Protein AF-A0A7J0G341-F1 (afdb_monomer_lite)

Structure (mmCIF, N/CA/C/O backbone):
data_AF-A0A7J0G341-F1
#
_entry.id   AF-A0A7J0G341-F1
#
loop_
_atom_site.group_PDB
_atom_site.id
_atom_site.type_symbol
_atom_site.label_atom_id
_atom_site.label_alt_id
_atom_site.label_comp_id
_atom_site.label_asym_id
_atom_site.label_entity_id
_atom_site.label_seq_id
_atom_site.pdbx_PDB_ins_code
_atom_site.Cartn_x
_atom_site.Cartn_y
_atom_site.Cartn_z
_atom_site.occupancy
_atom_site.B_iso_or_equiv
_atom_site.auth_seq_id
_atom_site.auth_comp_id
_atom_site.auth_asym_id
_atom_site.auth_atom_id
_atom_site.pdbx_PDB_model_num
ATOM 1 N N . MET A 1 1 ? 2.340 -8.922 -21.739 1.00 64.38 1 MET A N 1
ATOM 2 C CA . MET A 1 1 ? 2.239 -9.476 -20.364 1.00 64.38 1 MET A CA 1
ATOM 3 C C . MET A 1 1 ? 3.576 -10.091 -19.978 1.00 64.38 1 MET A C 1
ATOM 5 O O . MET A 1 1 ? 4.141 -10.809 -20.793 1.00 64.38 1 MET A O 1
ATOM 9 N N . GLY A 1 2 ? 4.102 -9.799 -18.788 1.00 82.81 2 GLY A N 1
ATOM 10 C CA . GLY A 1 2 ? 5.409 -10.311 -18.367 1.00 82.81 2 GLY A CA 1
ATOM 11 C C . GLY A 1 2 ? 5.725 -9.994 -16.910 1.00 82.81 2 GLY A C 1
ATOM 12 O O . GLY A 1 2 ? 5.257 -8.992 -16.381 1.00 82.81 2 GLY A O 1
ATOM 13 N N . ALA A 1 3 ? 6.506 -10.859 -16.271 1.00 90.62 3 ALA A N 1
ATOM 14 C CA . ALA A 1 3 ? 6.978 -10.675 -14.905 1.00 90.62 3 ALA A CA 1
ATOM 15 C C . ALA A 1 3 ? 8.492 -10.889 -14.882 1.00 90.62 3 ALA A C 1
ATOM 17 O O . ALA A 1 3 ? 8.982 -11.916 -15.358 1.00 90.62 3 ALA A O 1
ATOM 18 N N . ARG A 1 4 ? 9.235 -9.914 -14.365 1.00 92.81 4 ARG A N 1
ATOM 19 C CA . ARG A 1 4 ? 10.696 -9.961 -14.243 1.00 92.81 4 ARG A CA 1
ATOM 20 C C . ARG A 1 4 ? 11.122 -9.467 -12.868 1.00 92.81 4 ARG A C 1
ATOM 22 O O . ARG A 1 4 ? 10.357 -8.806 -12.170 1.00 92.81 4 ARG A O 1
ATOM 29 N N . TYR A 1 5 ? 12.342 -9.802 -12.481 1.00 92.69 5 TYR A N 1
ATOM 30 C CA . TYR A 1 5 ? 12.942 -9.360 -11.230 1.00 92.69 5 TYR A CA 1
ATOM 31 C C . TYR A 1 5 ? 14.357 -8.841 -11.483 1.00 92.69 5 TYR A C 1
ATOM 33 O O . TYR A 1 5 ? 15.026 -9.287 -12.416 1.00 92.69 5 TYR A O 1
ATOM 41 N N . PHE A 1 6 ? 14.803 -7.924 -10.632 1.00 93.56 6 PHE A N 1
ATOM 42 C CA . PHE A 1 6 ? 16.148 -7.359 -10.630 1.00 93.56 6 PHE A CA 1
ATOM 43 C C . PHE A 1 6 ? 16.645 -7.347 -9.191 1.00 93.56 6 PHE A C 1
ATOM 45 O O . PHE A 1 6 ? 16.018 -6.746 -8.323 1.00 93.56 6 PHE A O 1
ATOM 52 N N . ASN A 1 7 ? 17.724 -8.079 -8.932 1.00 90.88 7 ASN A N 1
ATOM 53 C CA . ASN A 1 7 ? 18.304 -8.263 -7.602 1.00 90.88 7 ASN A CA 1
ATOM 54 C C . ASN A 1 7 ? 19.822 -8.057 -7.596 1.00 90.88 7 ASN A C 1
ATOM 56 O O . ASN A 1 7 ? 20.493 -8.493 -6.662 1.00 90.88 7 ASN A O 1
ATOM 60 N N . LYS A 1 8 ? 20.391 -7.446 -8.641 1.00 90.50 8 LYS A N 1
ATOM 61 C CA . LYS A 1 8 ? 21.844 -7.271 -8.760 1.00 90.50 8 LYS A CA 1
ATOM 62 C C . LYS A 1 8 ? 22.337 -6.211 -7.782 1.00 90.50 8 LYS A C 1
ATOM 64 O O . LYS A 1 8 ? 23.349 -6.434 -7.124 1.00 90.50 8 LYS A O 1
ATOM 69 N N . GLY A 1 9 ? 21.606 -5.103 -7.657 1.00 88.31 9 GLY A N 1
ATOM 70 C CA . GLY A 1 9 ? 21.886 -4.065 -6.666 1.00 88.31 9 GLY A CA 1
ATOM 71 C C . GLY A 1 9 ? 21.766 -4.609 -5.244 1.00 88.31 9 GLY A C 1
ATOM 72 O O . GLY A 1 9 ? 22.668 -4.419 -4.433 1.00 88.31 9 GLY A O 1
ATOM 73 N N . TYR A 1 10 ? 20.712 -5.382 -4.981 1.00 88.25 10 TYR A N 1
ATOM 74 C CA . TYR A 1 10 ? 20.518 -6.072 -3.707 1.00 88.25 10 TYR A CA 1
ATOM 75 C C . TYR A 1 10 ? 21.640 -7.078 -3.391 1.00 88.25 10 TYR A C 1
ATOM 77 O O . TYR A 1 10 ? 22.244 -7.021 -2.324 1.00 88.25 10 TYR A O 1
ATOM 85 N N . THR A 1 11 ? 21.995 -7.961 -4.331 1.00 89.81 11 THR A N 1
ATOM 86 C CA . THR A 1 11 ? 23.081 -8.950 -4.156 1.00 89.81 11 THR A CA 1
ATOM 87 C C . THR A 1 11 ? 24.418 -8.267 -3.861 1.00 89.81 11 THR A C 1
ATOM 89 O O . THR A 1 11 ? 25.197 -8.763 -3.053 1.00 89.81 11 THR A O 1
ATOM 92 N N . ALA A 1 12 ? 24.688 -7.109 -4.471 1.00 88.31 12 ALA A N 1
ATOM 93 C CA . ALA A 1 12 ? 25.911 -6.354 -4.205 1.00 88.31 12 ALA A CA 1
ATOM 94 C C . ALA A 1 12 ? 25.977 -5.800 -2.770 1.00 88.31 12 ALA A C 1
ATOM 96 O O . ALA A 1 12 ? 27.065 -5.701 -2.210 1.00 88.31 12 ALA A O 1
ATOM 97 N N . ALA A 1 13 ? 24.833 -5.462 -2.168 1.00 85.62 13 ALA A N 1
ATOM 98 C CA . ALA A 1 13 ? 24.767 -4.955 -0.799 1.00 85.62 13 ALA A CA 1
ATOM 99 C C . ALA A 1 13 ? 24.768 -6.067 0.266 1.00 85.62 13 ALA A C 1
ATOM 101 O O . ALA A 1 13 ? 25.274 -5.866 1.367 1.00 85.62 13 ALA A O 1
ATOM 102 N N . VAL A 1 14 ? 24.189 -7.229 -0.046 1.00 85.56 14 VAL A N 1
ATOM 103 C CA . VAL A 1 14 ? 23.882 -8.292 0.935 1.00 85.56 14 VAL A CA 1
ATOM 104 C C . VAL A 1 14 ? 24.807 -9.500 0.803 1.00 85.56 14 VAL A C 1
ATOM 106 O O . VAL A 1 14 ? 24.964 -10.276 1.743 1.00 85.56 14 VAL A O 1
ATOM 109 N N . GLY A 1 15 ? 25.439 -9.663 -0.357 1.00 84.88 15 GLY A N 1
ATOM 110 C CA . GLY A 1 15 ? 26.185 -10.860 -0.710 1.00 84.88 15 GLY A CA 1
ATOM 111 C C . GLY A 1 15 ? 25.304 -11.934 -1.364 1.00 84.88 15 GLY A C 1
ATOM 112 O O . GLY A 1 15 ? 24.202 -11.644 -1.837 1.00 84.88 15 GLY A O 1
ATOM 113 N N . PRO A 1 16 ? 25.800 -13.183 -1.446 1.00 84.00 16 PRO A N 1
ATOM 114 C CA . PRO A 1 16 ? 25.144 -14.260 -2.182 1.00 84.00 16 PRO A CA 1
ATOM 115 C C . PRO A 1 16 ? 23.724 -14.535 -1.680 1.00 84.00 16 PRO A C 1
ATOM 117 O O . PRO A 1 16 ? 23.507 -14.804 -0.499 1.00 84.00 16 PRO A O 1
ATOM 120 N N . LEU A 1 17 ? 22.758 -14.503 -2.597 1.00 83.38 17 LEU A N 1
ATOM 121 C CA . LEU A 1 17 ? 21.354 -14.748 -2.290 1.00 83.38 17 LEU A CA 1
ATOM 122 C C . LEU A 1 17 ? 20.965 -16.202 -2.558 1.00 83.38 17 LEU A C 1
ATOM 124 O O . LEU A 1 17 ? 21.428 -16.832 -3.510 1.00 83.38 17 LEU A O 1
ATOM 128 N N . ASN A 1 18 ? 20.026 -16.705 -1.760 1.00 84.50 18 ASN A N 1
ATOM 129 C CA . ASN A 1 18 ? 19.397 -18.001 -2.001 1.00 84.50 18 ASN A CA 1
ATOM 130 C C . ASN A 1 18 ? 18.496 -17.960 -3.246 1.00 84.50 18 ASN A C 1
ATOM 132 O O . ASN A 1 18 ? 17.987 -16.909 -3.637 1.00 84.50 18 ASN A O 1
ATOM 136 N N . SER A 1 19 ? 18.191 -19.129 -3.813 1.00 83.81 19 SER A N 1
ATOM 137 C CA . SER A 1 19 ? 17.305 -19.269 -4.982 1.00 83.81 19 SER A CA 1
ATOM 138 C C . SER A 1 19 ? 15.906 -18.662 -4.791 1.00 83.81 19 SER A C 1
ATOM 140 O O . SER A 1 19 ? 15.276 -18.262 -5.766 1.00 83.81 19 SER A O 1
ATOM 142 N N . SER A 1 20 ? 15.447 -18.517 -3.543 1.00 82.06 20 SER A N 1
ATOM 143 C CA . SER A 1 20 ? 14.195 -17.830 -3.186 1.00 82.06 20 SER A CA 1
ATOM 144 C C . SER A 1 20 ? 14.141 -16.365 -3.652 1.00 82.06 20 SER A C 1
ATOM 146 O O . SER A 1 20 ? 13.062 -15.813 -3.846 1.00 82.06 20 SER A O 1
ATOM 148 N N . PHE A 1 21 ? 15.294 -15.730 -3.884 1.00 81.56 21 PHE A N 1
ATOM 149 C CA . PHE A 1 21 ? 15.395 -14.352 -4.377 1.00 81.56 21 PHE A CA 1
ATOM 150 C C . PHE A 1 21 ? 15.469 -14.262 -5.908 1.00 81.56 21 PHE A C 1
ATOM 152 O O . PHE A 1 21 ? 15.519 -13.167 -6.459 1.00 81.56 21 PHE A O 1
ATOM 159 N N . ASN A 1 22 ? 15.446 -15.394 -6.615 1.00 87.44 22 ASN A N 1
ATOM 160 C CA . ASN A 1 22 ? 15.512 -15.454 -8.076 1.00 87.44 22 ASN A CA 1
ATOM 161 C C . ASN A 1 22 ? 14.121 -15.670 -8.687 1.00 87.44 22 ASN A C 1
ATOM 163 O O . ASN A 1 22 ? 13.919 -16.527 -9.545 1.00 87.44 22 ASN A O 1
ATOM 167 N N . THR A 1 23 ? 13.128 -14.926 -8.199 1.00 90.44 23 THR A N 1
ATOM 168 C CA . THR A 1 23 ? 11.742 -15.034 -8.665 1.00 90.44 23 THR A CA 1
ATOM 169 C C . THR A 1 23 ? 11.037 -13.679 -8.650 1.00 90.44 23 THR A C 1
ATOM 171 O O . THR A 1 23 ? 11.234 -12.891 -7.720 1.00 90.44 23 THR A O 1
ATOM 174 N N . PRO A 1 24 ? 10.163 -13.402 -9.639 1.00 90.69 24 PRO A N 1
ATOM 175 C CA . PRO A 1 24 ? 9.327 -12.205 -9.643 1.00 90.69 24 PRO A CA 1
ATOM 176 C C . PRO A 1 24 ? 8.137 -12.303 -8.677 1.00 90.69 24 PRO A C 1
ATOM 178 O O . PRO A 1 24 ? 7.324 -11.384 -8.621 1.00 90.69 24 PRO A O 1
ATOM 181 N N . ARG A 1 25 ? 7.998 -13.408 -7.930 1.00 91.06 25 ARG A N 1
ATOM 182 C CA . ARG A 1 25 ? 6.923 -13.586 -6.951 1.00 91.06 25 ARG A CA 1
ATOM 183 C C . ARG A 1 25 ? 7.016 -12.536 -5.844 1.00 91.06 25 ARG A C 1
ATOM 185 O O . ARG A 1 25 ? 8.070 -12.353 -5.233 1.00 91.06 25 ARG A O 1
ATOM 192 N N . ASP A 1 26 ? 5.891 -11.885 -5.579 1.00 90.75 26 ASP A N 1
ATOM 193 C CA . ASP A 1 26 ? 5.723 -10.995 -4.437 1.00 90.75 26 ASP A CA 1
ATOM 194 C C . ASP A 1 26 ? 5.570 -11.817 -3.148 1.00 90.75 26 ASP A C 1
ATOM 196 O O . ASP A 1 26 ? 4.804 -12.780 -3.098 1.00 90.75 26 ASP A O 1
ATOM 200 N N . THR A 1 27 ? 6.349 -11.460 -2.135 1.00 87.69 27 THR A N 1
ATOM 201 C CA . THR A 1 27 ? 6.386 -12.110 -0.816 1.00 87.69 27 THR A CA 1
ATOM 202 C C . THR A 1 27 ? 6.099 -11.131 0.315 1.00 87.69 27 THR A C 1
ATOM 204 O O . THR A 1 27 ? 6.106 -11.534 1.472 1.00 87.69 27 THR A O 1
ATOM 207 N N . GLU A 1 28 ? 5.890 -9.858 -0.013 1.00 87.94 28 GLU A N 1
ATOM 208 C CA . GLU A 1 28 ? 5.646 -8.789 0.951 1.00 87.94 28 GLU A CA 1
ATOM 209 C C . GLU A 1 28 ? 4.192 -8.308 0.819 1.00 87.94 28 GLU A C 1
ATOM 211 O O . GLU A 1 28 ? 3.458 -8.319 1.804 1.00 87.94 28 GLU A O 1
ATOM 216 N N . GLY A 1 29 ? 3.719 -8.070 -0.410 1.00 90.56 29 GLY A N 1
ATOM 217 C CA . GLY A 1 29 ? 2.318 -7.766 -0.714 1.00 90.56 29 GLY A CA 1
ATOM 218 C C . GLY A 1 29 ? 2.076 -6.366 -1.282 1.00 90.56 29 GLY A C 1
ATOM 219 O O . GLY A 1 29 ? 1.079 -6.168 -1.980 1.00 90.56 29 GLY A O 1
ATOM 220 N N . HIS A 1 30 ? 2.977 -5.408 -1.065 1.00 91.38 30 HIS A N 1
ATOM 221 C CA . HIS A 1 30 ? 2.893 -4.034 -1.564 1.00 91.38 30 HIS A CA 1
ATOM 222 C C . HIS A 1 30 ? 2.791 -4.002 -3.091 1.00 91.38 30 HIS A C 1
ATOM 224 O O . HIS A 1 30 ? 1.954 -3.289 -3.655 1.00 91.38 30 HIS A O 1
ATOM 230 N N . GLY A 1 31 ? 3.589 -4.830 -3.774 1.00 92.06 31 GLY A N 1
ATOM 231 C CA . GLY A 1 31 ? 3.546 -4.974 -5.228 1.00 92.06 31 GLY A CA 1
ATOM 232 C C . GLY A 1 31 ? 2.186 -5.474 -5.718 1.00 92.06 31 GLY A C 1
ATOM 233 O O . GLY A 1 31 ? 1.593 -4.878 -6.616 1.00 92.06 31 GLY A O 1
ATOM 234 N N . SER A 1 32 ? 1.654 -6.525 -5.096 1.00 93.50 32 SER A N 1
ATOM 235 C CA . SER A 1 32 ? 0.350 -7.109 -5.437 1.00 93.50 32 SER A CA 1
ATOM 236 C C . SER A 1 32 ? -0.813 -6.153 -5.147 1.00 93.50 32 SER A C 1
ATOM 238 O O . SER A 1 32 ? -1.721 -6.007 -5.972 1.00 93.50 32 SER A O 1
ATOM 240 N N . HIS A 1 33 ? -0.780 -5.455 -4.009 1.00 93.81 33 HIS A N 1
ATOM 241 C CA . HIS A 1 33 ? -1.771 -4.446 -3.633 1.00 93.81 33 HIS A CA 1
ATOM 242 C C . HIS A 1 33 ? -1.787 -3.272 -4.626 1.00 93.81 33 HIS A C 1
ATOM 244 O O . HIS A 1 33 ? -2.839 -2.879 -5.134 1.00 93.81 33 HIS A O 1
ATOM 250 N N . THR A 1 34 ? -0.608 -2.761 -4.987 1.00 93.88 34 THR A N 1
ATOM 251 C CA . THR A 1 34 ? -0.468 -1.647 -5.937 1.00 93.88 34 THR A CA 1
ATOM 252 C C . THR A 1 34 ? -0.904 -2.054 -7.344 1.00 93.88 34 THR A C 1
ATOM 254 O O . THR A 1 34 ? -1.692 -1.360 -7.989 1.00 93.88 34 THR A O 1
ATOM 257 N N . LEU A 1 35 ? -0.453 -3.220 -7.816 1.00 93.56 35 LEU A N 1
ATOM 258 C CA . LEU A 1 35 ? -0.772 -3.716 -9.153 1.00 93.56 35 LEU A CA 1
ATOM 259 C C . LEU A 1 35 ? -2.273 -3.965 -9.335 1.00 93.56 35 LEU A C 1
ATOM 261 O O . LEU A 1 35 ? -2.842 -3.602 -10.365 1.00 93.56 35 LEU A O 1
ATOM 265 N N . SER A 1 36 ? -2.920 -4.564 -8.333 1.00 94.25 36 SER A N 1
ATOM 266 C CA . SER A 1 36 ? -4.364 -4.816 -8.362 1.00 94.25 36 SER A CA 1
ATOM 267 C C . SER A 1 36 ? -5.184 -3.522 -8.305 1.00 94.25 36 SER A C 1
ATOM 269 O O . SER A 1 36 ? -6.214 -3.432 -8.972 1.00 94.25 36 SER A O 1
ATOM 271 N N . THR A 1 37 ? -4.691 -2.486 -7.622 1.00 93.88 37 THR A N 1
ATOM 272 C CA . THR A 1 37 ? -5.307 -1.149 -7.615 1.00 93.88 37 THR A CA 1
ATOM 273 C C . THR A 1 37 ? -5.212 -0.464 -8.983 1.00 93.88 37 THR A C 1
ATOM 275 O O . THR A 1 37 ? -6.159 0.187 -9.423 1.00 93.88 37 THR A O 1
ATOM 278 N N . ALA A 1 38 ? -4.103 -0.635 -9.706 1.00 93.94 38 ALA A N 1
ATOM 279 C CA . ALA A 1 38 ? -3.926 -0.038 -11.029 1.00 93.94 38 ALA A CA 1
ATOM 280 C C . ALA A 1 38 ? -4.695 -0.795 -12.130 1.00 93.94 38 ALA A C 1
ATOM 282 O O . ALA A 1 38 ? -5.484 -0.201 -12.869 1.00 93.94 38 ALA A O 1
ATOM 283 N N . GLY A 1 39 ? -4.483 -2.111 -12.229 1.00 94.62 39 GLY A N 1
ATOM 284 C CA . GLY A 1 39 ? -4.929 -2.936 -13.358 1.00 94.62 39 GLY A CA 1
ATOM 285 C C . GLY A 1 39 ? -5.629 -4.239 -12.972 1.00 94.62 39 GLY A C 1
ATOM 286 O O . GLY A 1 39 ? -5.730 -5.142 -13.796 1.00 94.62 39 GLY A O 1
ATOM 287 N N . GLY A 1 40 ? -6.082 -4.385 -11.723 1.00 94.19 40 GLY A N 1
ATOM 288 C CA . GLY A 1 40 ? -6.771 -5.592 -11.266 1.00 94.19 40 GLY A CA 1
ATOM 289 C C . GLY A 1 40 ? -8.107 -5.815 -11.977 1.00 94.19 40 GLY A C 1
ATOM 290 O O . GLY A 1 40 ? -8.909 -4.891 -12.125 1.00 94.19 40 GLY A O 1
ATOM 291 N N . ASN A 1 41 ? -8.364 -7.056 -12.389 1.00 95.06 41 ASN A N 1
ATOM 292 C CA . ASN A 1 41 ? -9.634 -7.436 -13.004 1.00 95.06 41 ASN A CA 1
ATOM 293 C C . ASN A 1 41 ? -10.781 -7.433 -11.971 1.00 95.06 41 ASN A C 1
ATOM 295 O O . ASN A 1 41 ? -10.550 -7.385 -10.764 1.00 95.06 41 ASN A O 1
ATOM 299 N N . PHE A 1 42 ? -12.025 -7.498 -12.442 1.00 95.00 42 PHE A N 1
ATOM 300 C CA . PHE A 1 42 ? -13.204 -7.580 -11.584 1.00 95.00 42 PHE A CA 1
ATOM 301 C C . PHE A 1 42 ? -13.204 -8.876 -10.766 1.00 95.00 42 PHE A C 1
ATOM 303 O O . PHE A 1 42 ? -13.252 -9.971 -11.327 1.00 95.00 42 PHE A O 1
ATOM 310 N N . VAL A 1 43 ? -13.215 -8.747 -9.439 1.00 94.19 43 VAL A N 1
ATOM 311 C CA . VAL A 1 43 ? -13.330 -9.878 -8.510 1.00 94.19 43 VAL A CA 1
ATOM 312 C C . VAL A 1 43 ? -14.556 -9.668 -7.618 1.00 94.19 43 VAL A C 1
ATOM 314 O O . VAL A 1 43 ? -14.537 -8.783 -6.758 1.00 94.19 43 VAL A O 1
ATOM 317 N N . PRO A 1 44 ? -15.646 -10.435 -7.816 1.00 94.00 44 PRO A N 1
ATOM 318 C CA . PRO A 1 44 ? -16.850 -10.312 -7.003 1.00 94.00 44 PRO A CA 1
ATOM 319 C C . PRO A 1 44 ? -16.660 -10.928 -5.610 1.00 94.00 44 PRO A C 1
ATOM 321 O O . PRO A 1 44 ? -15.942 -11.915 -5.453 1.00 94.00 44 PRO A O 1
ATOM 324 N N . ARG A 1 45 ? -17.384 -10.397 -4.614 1.00 89.50 45 ARG A N 1
ATOM 325 C CA . ARG A 1 45 ? -17.383 -10.856 -3.204 1.00 89.50 45 ARG A CA 1
ATOM 326 C C . ARG A 1 45 ? -16.017 -10.765 -2.511 1.00 89.50 45 ARG A C 1
ATOM 328 O O . ARG A 1 45 ? -15.747 -11.502 -1.560 1.00 89.50 45 ARG A O 1
ATOM 335 N N . ALA A 1 46 ? -15.161 -9.859 -2.965 1.00 88.38 46 ALA A N 1
ATOM 336 C CA . ALA A 1 46 ? -13.914 -9.567 -2.284 1.00 88.38 46 ALA A CA 1
ATOM 337 C C . ALA A 1 46 ? -14.206 -8.840 -0.969 1.00 88.38 46 ALA A C 1
ATOM 339 O O . ALA A 1 46 ? -14.997 -7.897 -0.918 1.00 88.38 46 ALA A O 1
ATOM 340 N N . ASN A 1 47 ? -13.594 -9.326 0.104 1.00 80.88 47 ASN A N 1
ATOM 341 C CA . ASN A 1 47 ? -13.726 -8.783 1.444 1.00 80.88 47 ASN A CA 1
ATOM 342 C C . ASN A 1 47 ? -12.495 -9.169 2.269 1.00 80.88 47 ASN A C 1
ATOM 344 O O . ASN A 1 47 ? -11.838 -10.171 1.983 1.00 80.88 47 ASN A O 1
ATOM 348 N N . VAL A 1 48 ? -12.209 -8.389 3.304 1.00 76.94 48 VAL A N 1
ATOM 349 C CA . VAL A 1 48 ? -11.197 -8.705 4.314 1.00 76.94 48 VAL A CA 1
ATOM 350 C C . VAL A 1 48 ? -11.944 -8.928 5.620 1.00 76.94 48 VAL A C 1
ATOM 352 O O . VAL A 1 48 ? -12.473 -7.981 6.190 1.00 76.94 48 VAL A O 1
ATOM 355 N N . PHE A 1 49 ? -12.063 -10.184 6.058 1.00 76.00 49 PHE A N 1
ATOM 356 C CA . PHE A 1 49 ? -12.839 -10.563 7.252 1.00 76.00 49 PHE A CA 1
ATOM 357 C C . PHE A 1 49 ? -14.277 -9.999 7.264 1.00 76.00 49 PHE A C 1
ATOM 359 O O . PHE A 1 49 ? -14.780 -9.572 8.299 1.00 76.00 49 PHE A O 1
ATOM 366 N N . GLY A 1 50 ? -14.938 -9.953 6.101 1.00 71.56 50 GLY A N 1
ATOM 367 C CA . GLY A 1 50 ? -16.278 -9.376 5.936 1.00 71.56 50 GLY A CA 1
ATOM 368 C C . GLY A 1 50 ? -16.313 -7.858 5.709 1.00 71.56 50 GLY A C 1
ATOM 369 O O . GLY A 1 50 ? -17.312 -7.349 5.197 1.00 71.56 50 GLY A O 1
ATOM 370 N N . TYR A 1 51 ? -15.226 -7.131 5.984 1.00 70.00 51 TYR A N 1
ATOM 371 C CA . TYR A 1 51 ? -15.114 -5.707 5.667 1.00 70.00 51 TYR A CA 1
ATOM 372 C C . TYR A 1 51 ? -14.862 -5.491 4.179 1.00 70.00 51 TYR A C 1
ATOM 374 O O . TYR A 1 51 ? -14.204 -6.285 3.505 1.00 70.00 51 TYR A O 1
ATOM 382 N N . GLY A 1 52 ? -15.390 -4.389 3.649 1.00 71.50 52 GLY A N 1
ATOM 383 C CA . GLY A 1 52 ? -15.167 -4.039 2.250 1.00 71.50 52 GLY A CA 1
ATOM 384 C C . GLY A 1 52 ? -15.970 -4.873 1.250 1.00 71.50 52 GLY A C 1
ATOM 385 O O . GLY A 1 52 ? -15.723 -4.720 0.060 1.00 71.50 52 GLY A O 1
ATOM 386 N N . ASN A 1 53 ? -16.923 -5.702 1.705 1.00 83.00 53 ASN A N 1
ATOM 387 C CA . ASN A 1 53 ? -17.625 -6.661 0.852 1.00 83.00 53 ASN A CA 1
ATOM 388 C C . ASN A 1 53 ? -18.218 -6.002 -0.400 1.00 83.00 53 ASN A C 1
ATOM 390 O O . ASN A 1 53 ? -19.025 -5.074 -0.312 1.00 83.00 53 ASN A O 1
ATOM 394 N N . GLY A 1 54 ? -17.791 -6.483 -1.562 1.00 88.75 54 GLY A N 1
ATOM 395 C CA . GLY A 1 54 ? -18.203 -5.954 -2.851 1.00 88.75 54 GLY A CA 1
ATOM 396 C C . GLY A 1 54 ? -17.403 -6.556 -3.999 1.00 88.75 54 GLY A C 1
ATOM 397 O O . GLY A 1 54 ? -16.717 -7.568 -3.850 1.00 88.75 54 GLY A O 1
ATOM 398 N N . THR A 1 55 ? -17.507 -5.930 -5.166 1.00 92.50 55 THR A N 1
ATOM 399 C CA . THR A 1 55 ? -16.677 -6.268 -6.325 1.00 92.50 55 THR A CA 1
ATOM 400 C C . THR A 1 55 ? -15.501 -5.307 -6.372 1.00 92.50 55 THR A C 1
ATOM 402 O O . THR A 1 55 ? -15.702 -4.106 -6.548 1.00 92.50 55 THR A O 1
ATOM 405 N N 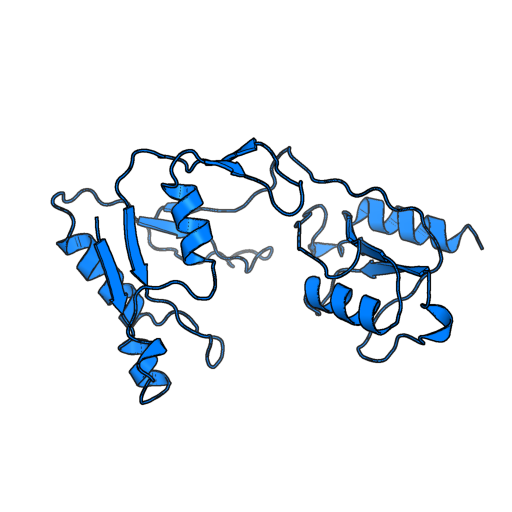. VAL A 1 56 ? -14.282 -5.824 -6.220 1.00 92.81 56 VAL A N 1
ATOM 406 C CA . VAL A 1 56 ? -13.059 -5.019 -6.355 1.00 92.81 56 VAL A CA 1
ATOM 407 C C . VAL A 1 56 ? -12.587 -5.023 -7.802 1.00 92.81 56 VAL A C 1
ATOM 409 O O . VAL A 1 56 ? -12.792 -5.995 -8.534 1.00 92.81 56 VAL A O 1
ATOM 412 N N . LYS A 1 57 ? -11.977 -3.915 -8.218 1.00 95.12 57 LYS A N 1
ATOM 413 C CA . LYS A 1 57 ? -11.363 -3.739 -9.532 1.00 95.12 57 LYS A CA 1
ATOM 414 C C . LYS A 1 57 ? -10.267 -2.678 -9.439 1.00 95.12 57 LYS A C 1
ATOM 416 O O . LYS A 1 57 ? -10.352 -1.792 -8.588 1.00 95.12 57 LYS A O 1
ATOM 421 N N . GLY A 1 58 ? -9.301 -2.726 -10.346 1.00 93.69 58 GLY A N 1
ATOM 422 C CA . GLY A 1 58 ? -8.356 -1.633 -10.528 1.00 93.69 58 GLY A CA 1
ATOM 423 C C . GLY A 1 58 ? -8.960 -0.447 -11.285 1.00 93.69 58 GLY A C 1
ATOM 424 O O . GLY A 1 58 ? -10.096 -0.499 -11.775 1.00 93.69 58 GLY A O 1
ATOM 425 N N . GLY A 1 59 ? -8.174 0.618 -11.434 1.00 93.69 59 GLY A N 1
ATOM 426 C CA . GLY A 1 59 ? -8.518 1.766 -12.277 1.00 93.69 59 GLY A CA 1
ATOM 427 C C . GLY A 1 59 ? -8.797 1.358 -13.729 1.00 93.69 59 GLY A C 1
ATOM 428 O O . GLY A 1 59 ? -9.802 1.781 -14.303 1.00 93.69 59 GLY A O 1
ATOM 429 N N . SER A 1 60 ? -7.974 0.458 -14.286 1.00 94.19 60 SER A N 1
ATOM 430 C CA . SER A 1 60 ? -8.135 -0.101 -15.636 1.00 94.19 60 SER A CA 1
ATOM 431 C C . SER A 1 60 ? -8.170 -1.642 -15.631 1.00 94.19 60 SER A C 1
ATOM 433 O O . SER A 1 60 ? -7.160 -2.296 -15.884 1.00 94.19 60 SER A O 1
ATOM 435 N N . PRO A 1 61 ? -9.336 -2.269 -15.380 1.00 92.12 61 PRO A N 1
ATOM 436 C CA . PRO A 1 61 ? -9.445 -3.721 -15.161 1.00 92.12 61 PRO A CA 1
ATOM 437 C C . PRO A 1 61 ? -9.145 -4.604 -16.377 1.00 92.12 61 PRO A C 1
ATOM 439 O O . PRO A 1 61 ? -9.003 -5.815 -16.242 1.00 92.12 61 PRO A O 1
ATOM 442 N N . LYS A 1 62 ? -9.124 -4.012 -17.576 1.00 91.56 62 LYS A N 1
ATOM 443 C CA . LYS A 1 62 ? -8.843 -4.703 -18.844 1.00 91.56 62 LYS A CA 1
ATOM 444 C C . LYS A 1 62 ? -7.423 -4.439 -19.355 1.00 91.56 62 LYS A C 1
ATOM 446 O O . LYS A 1 62 ? -7.072 -4.934 -20.424 1.00 91.56 62 LYS A O 1
ATOM 451 N N . ALA A 1 63 ? -6.629 -3.641 -18.640 1.00 91.31 63 ALA A N 1
ATOM 452 C CA . ALA A 1 63 ? -5.256 -3.368 -19.031 1.00 91.31 63 ALA A CA 1
ATOM 453 C C . ALA A 1 63 ? -4.397 -4.630 -18.900 1.00 91.31 63 ALA A C 1
ATOM 455 O O . ALA A 1 63 ? -4.547 -5.419 -17.967 1.00 91.31 63 ALA A O 1
ATOM 456 N N . GLN A 1 64 ? -3.457 -4.801 -19.826 1.00 90.62 64 GLN A N 1
ATOM 457 C CA . GLN A 1 64 ? -2.402 -5.785 -19.645 1.00 90.62 64 GLN A CA 1
ATOM 458 C C . GLN A 1 64 ? -1.379 -5.230 -18.662 1.00 90.62 64 GLN A C 1
ATOM 460 O O . GLN A 1 64 ? -0.872 -4.127 -18.842 1.00 90.62 64 GLN A O 1
ATOM 465 N N . VAL A 1 65 ? -1.051 -6.018 -17.645 1.00 90.25 65 VAL A N 1
ATOM 466 C CA . VAL A 1 65 ? -0.057 -5.642 -16.645 1.00 90.25 65 VAL A CA 1
ATOM 467 C C . VAL A 1 65 ? 1.273 -6.351 -16.897 1.00 90.25 65 VAL A C 1
ATOM 469 O O . VAL A 1 65 ? 1.322 -7.498 -17.359 1.00 90.25 65 VAL A O 1
ATOM 472 N N . ALA A 1 66 ? 2.364 -5.652 -16.597 1.00 91.75 66 ALA A N 1
ATOM 473 C CA . ALA A 1 66 ? 3.704 -6.211 -16.513 1.00 91.75 66 ALA A CA 1
ATOM 474 C C . ALA A 1 66 ? 4.318 -5.812 -15.170 1.00 91.75 66 ALA A C 1
ATOM 476 O O . ALA A 1 66 ? 4.108 -4.692 -14.705 1.00 91.75 66 ALA A O 1
ATOM 477 N N . THR A 1 67 ? 5.042 -6.731 -14.535 1.00 92.56 67 THR A N 1
ATOM 478 C CA . THR A 1 67 ? 5.632 -6.512 -13.212 1.00 92.56 67 THR A CA 1
ATOM 479 C C . THR A 1 67 ? 7.145 -6.616 -13.261 1.00 92.56 67 THR A C 1
ATOM 481 O O . THR A 1 67 ? 7.713 -7.529 -13.865 1.00 92.56 67 THR A O 1
ATOM 484 N N . TYR A 1 68 ? 7.797 -5.677 -12.584 1.00 93.94 68 TYR A N 1
ATOM 485 C CA . TYR A 1 68 ? 9.244 -5.600 -12.460 1.00 93.94 68 TYR A CA 1
ATOM 486 C C . TYR A 1 68 ? 9.577 -5.504 -10.973 1.00 93.94 68 TYR A C 1
ATOM 488 O O . TYR A 1 68 ? 9.403 -4.458 -10.351 1.00 93.94 68 TYR A O 1
ATOM 496 N N . LYS A 1 69 ? 9.985 -6.623 -10.374 1.00 94.19 69 LYS A N 1
ATOM 497 C CA . LYS A 1 69 ? 10.328 -6.686 -8.951 1.00 94.19 69 LYS A CA 1
ATOM 498 C C . LYS A 1 69 ? 11.728 -6.114 -8.732 1.00 94.19 69 LYS A C 1
ATOM 500 O O . LYS A 1 69 ? 12.702 -6.719 -9.170 1.00 94.19 69 LYS A O 1
ATOM 505 N N . VAL A 1 70 ? 11.802 -4.972 -8.052 1.00 93.69 70 VAL A N 1
ATOM 506 C CA . VAL A 1 70 ? 13.050 -4.230 -7.765 1.00 93.69 70 VAL A CA 1
ATOM 507 C C . VAL A 1 70 ? 13.282 -3.995 -6.269 1.00 93.69 70 VAL A C 1
ATOM 509 O O . VAL A 1 70 ? 14.348 -3.534 -5.870 1.00 93.69 70 VAL A O 1
ATOM 512 N N . CYS A 1 71 ? 12.281 -4.314 -5.449 1.00 91.56 71 CYS A N 1
ATOM 513 C CA . CYS A 1 71 ? 12.332 -4.203 -4.000 1.00 91.56 71 CYS A CA 1
ATOM 514 C C . CYS A 1 71 ? 12.423 -5.593 -3.368 1.00 91.56 71 CYS A C 1
ATOM 516 O O . CYS A 1 71 ? 11.789 -6.554 -3.826 1.00 91.56 71 CYS A O 1
ATOM 518 N N . TRP A 1 72 ? 13.221 -5.676 -2.314 1.00 90.69 72 TRP A N 1
ATOM 519 C CA . TRP A 1 72 ? 13.568 -6.888 -1.585 1.00 90.69 72 TRP A CA 1
ATOM 520 C C . TRP A 1 72 ? 13.521 -6.621 -0.084 1.00 90.69 72 TRP A C 1
ATOM 522 O O . TRP A 1 72 ? 13.223 -5.514 0.351 1.00 90.69 72 TRP A O 1
ATOM 532 N N . THR A 1 73 ? 13.800 -7.643 0.723 1.00 86.38 73 THR A N 1
ATOM 533 C CA . THR A 1 73 ? 13.738 -7.531 2.182 1.00 86.38 73 THR A CA 1
ATOM 534 C C . THR A 1 73 ? 14.626 -6.380 2.683 1.00 86.38 73 THR A C 1
ATOM 536 O O . THR A 1 73 ? 15.811 -6.370 2.333 1.00 86.38 73 THR A O 1
ATOM 539 N N . PRO A 1 74 ? 14.101 -5.451 3.507 1.00 83.31 74 PRO A N 1
ATOM 540 C CA . PRO A 1 74 ? 14.839 -4.272 3.948 1.00 83.31 74 PRO A CA 1
ATOM 541 C C . PRO A 1 74 ? 16.141 -4.623 4.668 1.00 83.31 74 PRO A C 1
ATOM 543 O O . PRO A 1 74 ? 16.147 -5.428 5.601 1.00 83.31 74 PRO A O 1
ATOM 546 N N . ILE A 1 75 ? 17.242 -3.982 4.274 1.00 79.06 75 ILE A N 1
ATOM 547 C CA . ILE A 1 75 ? 18.554 -4.108 4.919 1.00 79.06 75 ILE A CA 1
ATOM 548 C C . ILE A 1 75 ? 19.130 -2.714 5.139 1.00 79.06 75 ILE A C 1
ATOM 550 O O . ILE A 1 75 ? 19.209 -1.907 4.216 1.00 79.06 75 ILE A O 1
ATOM 554 N N . ALA A 1 76 ? 19.505 -2.420 6.388 1.00 75.19 76 ALA A N 1
ATOM 555 C CA . ALA A 1 76 ? 19.977 -1.098 6.812 1.00 75.19 76 ALA A CA 1
ATOM 556 C C . ALA A 1 76 ? 19.023 0.056 6.420 1.00 75.19 76 ALA A C 1
ATOM 558 O O . ALA A 1 76 ? 19.466 1.151 6.088 1.00 75.19 76 ALA A O 1
ATOM 559 N N . GLY A 1 77 ? 17.709 -0.202 6.433 1.00 74.38 77 GLY A N 1
ATOM 560 C CA . GLY A 1 77 ? 16.680 0.771 6.047 1.00 74.38 77 GLY A CA 1
ATOM 561 C C . GLY A 1 77 ? 16.438 0.899 4.539 1.00 74.38 77 GLY A C 1
ATOM 562 O O . GLY A 1 77 ? 15.548 1.642 4.148 1.00 74.38 77 GLY A O 1
ATOM 563 N N . ASN A 1 78 ? 17.173 0.160 3.700 1.00 77.75 78 ASN A N 1
ATOM 564 C CA . ASN A 1 78 ? 17.001 0.158 2.249 1.00 77.75 78 ASN A CA 1
ATOM 565 C C . ASN A 1 78 ? 16.383 -1.158 1.772 1.00 77.75 78 ASN A C 1
ATOM 567 O O . ASN A 1 78 ? 16.923 -2.238 2.007 1.00 77.75 78 ASN A O 1
ATOM 571 N N . GLU A 1 79 ? 15.262 -1.064 1.068 1.00 84.38 79 GLU A N 1
ATOM 572 C CA . GLU A 1 79 ? 14.550 -2.209 0.483 1.00 84.38 79 GLU A CA 1
ATOM 573 C C . GLU A 1 79 ? 14.579 -2.210 -1.050 1.00 84.38 79 GLU A C 1
ATOM 575 O O . GLU A 1 79 ? 14.609 -3.272 -1.671 1.00 84.38 79 GLU A O 1
ATOM 580 N N . CYS A 1 80 ? 14.644 -1.031 -1.671 1.00 88.94 80 CYS A N 1
ATOM 581 C CA . CYS A 1 80 ? 14.688 -0.863 -3.120 1.00 88.94 80 CYS A CA 1
ATOM 582 C C . CYS A 1 80 ? 15.988 -0.149 -3.508 1.00 88.94 80 CYS A C 1
ATOM 584 O O . CYS A 1 80 ? 16.189 1.022 -3.189 1.00 88.94 80 CYS A O 1
ATOM 586 N N . PHE A 1 81 ? 16.883 -0.843 -4.206 1.00 89.81 81 PHE A N 1
ATOM 587 C CA . PHE A 1 81 ? 18.171 -0.276 -4.606 1.00 89.81 81 PHE A CA 1
ATOM 588 C C . PHE A 1 81 ? 18.045 0.459 -5.943 1.00 89.81 81 PHE A C 1
ATOM 590 O O . PHE A 1 81 ? 17.492 -0.083 -6.899 1.00 89.81 81 PHE A O 1
ATOM 597 N N . HIS A 1 82 ? 18.618 1.666 -6.047 1.00 89.44 82 HIS A N 1
ATOM 598 C CA . HIS A 1 82 ? 18.542 2.491 -7.264 1.00 89.44 82 HIS A CA 1
ATOM 599 C C . HIS A 1 82 ? 18.999 1.754 -8.532 1.00 89.44 82 HIS A C 1
ATOM 601 O O . HIS A 1 82 ? 18.405 1.941 -9.590 1.00 89.44 82 HIS A O 1
ATOM 607 N N . ALA A 1 83 ? 20.014 0.891 -8.430 1.00 90.75 83 ALA A N 1
ATOM 608 C CA . ALA A 1 83 ? 20.496 0.098 -9.560 1.00 90.75 83 ALA A CA 1
ATOM 609 C C . ALA A 1 83 ? 19.434 -0.885 -10.088 1.00 90.75 83 ALA A C 1
ATOM 611 O O . ALA A 1 83 ? 19.267 -1.019 -11.299 1.00 90.75 83 ALA A O 1
ATOM 612 N N . ASP A 1 84 ? 18.693 -1.541 -9.190 1.00 92.81 84 ASP A N 1
ATOM 613 C CA . ASP A 1 84 ? 17.630 -2.475 -9.568 1.00 92.81 84 ASP A CA 1
ATOM 614 C C . ASP A 1 84 ? 16.400 -1.721 -10.095 1.00 92.81 84 ASP A C 1
ATOM 616 O O . ASP A 1 84 ? 15.801 -2.144 -11.083 1.00 92.81 84 ASP A O 1
ATOM 620 N N . ILE A 1 85 ? 16.069 -0.565 -9.503 1.00 91.94 85 ILE A N 1
ATOM 621 C CA . ILE A 1 85 ? 15.004 0.326 -9.992 1.00 91.94 85 ILE A CA 1
ATOM 622 C C . ILE A 1 85 ? 15.301 0.786 -11.424 1.00 91.94 85 ILE A C 1
ATOM 624 O O . ILE A 1 85 ? 14.439 0.674 -12.296 1.00 91.94 85 ILE A O 1
ATOM 628 N N . LEU A 1 86 ? 16.522 1.262 -11.684 1.00 92.25 86 LEU A N 1
ATOM 629 C CA . LEU A 1 86 ? 16.917 1.740 -13.007 1.00 92.25 86 LEU A CA 1
ATOM 630 C C . LEU A 1 86 ? 16.893 0.611 -14.043 1.00 92.25 86 LEU A C 1
ATOM 632 O O . LEU A 1 86 ? 16.388 0.816 -15.141 1.00 92.25 86 LEU A O 1
ATOM 636 N N . ALA A 1 87 ? 17.353 -0.591 -13.681 1.00 92.75 87 ALA A N 1
ATOM 637 C CA . ALA A 1 87 ? 17.245 -1.764 -14.549 1.00 92.75 87 ALA A CA 1
ATOM 638 C C . ALA A 1 87 ? 15.780 -2.136 -14.848 1.00 92.75 87 ALA A C 1
ATOM 640 O O . ALA A 1 87 ? 15.451 -2.542 -15.963 1.00 92.75 87 ALA A O 1
ATOM 641 N N . GLY A 1 88 ? 14.888 -1.964 -13.867 1.00 91.38 88 GLY A N 1
ATOM 642 C CA . GLY A 1 88 ? 13.448 -2.120 -14.047 1.00 91.38 88 GLY A CA 1
ATOM 643 C C . GLY A 1 88 ? 12.865 -1.115 -15.039 1.00 91.38 88 GLY A C 1
ATOM 644 O O . GLY A 1 88 ? 12.120 -1.515 -15.933 1.00 91.38 88 GLY A O 1
ATOM 645 N N . PHE A 1 89 ? 13.228 0.165 -14.921 1.00 89.81 89 PHE A N 1
ATOM 646 C CA . PHE A 1 89 ? 12.788 1.199 -15.860 1.00 89.81 89 PHE A CA 1
ATOM 647 C C . PHE A 1 89 ? 13.322 0.976 -17.268 1.00 89.81 89 PHE A C 1
ATOM 649 O O . PHE A 1 89 ? 12.542 1.030 -18.213 1.00 89.81 89 PHE A O 1
ATOM 656 N N . ASP A 1 90 ? 14.608 0.670 -17.405 1.00 90.38 90 ASP A N 1
ATOM 657 C CA . ASP A 1 90 ? 15.243 0.382 -18.690 1.00 90.38 90 ASP A CA 1
ATOM 658 C C . ASP A 1 90 ? 14.508 -0.749 -19.423 1.00 90.38 90 ASP A C 1
ATOM 660 O O . ASP A 1 90 ? 14.055 -0.601 -20.559 1.00 90.38 90 ASP A O 1
ATOM 664 N N . MET A 1 91 ? 14.238 -1.846 -18.713 1.00 89.44 91 MET A N 1
ATOM 665 C CA . MET A 1 91 ? 13.483 -2.967 -19.266 1.00 89.44 91 MET A CA 1
ATOM 666 C C . MET A 1 91 ? 12.017 -2.635 -19.568 1.00 89.44 91 MET A C 1
ATOM 668 O O . MET A 1 91 ? 11.463 -3.172 -20.529 1.00 89.44 91 MET A O 1
ATOM 672 N N . ALA A 1 92 ? 11.377 -1.773 -18.775 1.00 88.44 92 ALA A N 1
ATOM 673 C CA . ALA A 1 92 ? 10.006 -1.331 -19.021 1.00 88.44 92 ALA A CA 1
ATOM 674 C C . ALA A 1 92 ? 9.901 -0.428 -20.261 1.00 88.44 92 ALA A C 1
ATOM 676 O O . ALA A 1 92 ? 8.968 -0.585 -21.052 1.00 88.44 92 ALA A O 1
ATOM 677 N N . ILE A 1 93 ? 10.869 0.471 -20.451 1.00 87.56 93 ILE A N 1
ATOM 678 C CA . ILE A 1 93 ? 10.962 1.353 -21.618 1.00 87.56 93 ILE A CA 1
ATOM 679 C C . ILE A 1 93 ? 11.241 0.520 -22.868 1.00 87.56 93 ILE A C 1
ATOM 681 O O . ILE A 1 93 ? 10.489 0.608 -23.831 1.00 87.56 93 ILE A O 1
ATOM 685 N N . HIS A 1 94 ? 12.244 -0.360 -22.828 1.00 84.12 94 HIS A N 1
ATOM 686 C CA . HIS A 1 94 ? 12.577 -1.235 -23.954 1.00 84.12 94 HIS A CA 1
ATOM 687 C C . HIS A 1 94 ? 11.454 -2.205 -24.337 1.00 84.12 94 HIS A C 1
ATOM 689 O O . HIS A 1 94 ? 11.339 -2.590 -25.499 1.00 84.12 94 HIS A O 1
ATOM 695 N N . GLY A 1 95 ? 10.634 -2.628 -23.373 1.00 73.38 95 GLY A N 1
ATOM 696 C CA . GLY A 1 95 ? 9.470 -3.478 -23.625 1.00 73.38 95 GLY A CA 1
ATOM 697 C C . GLY A 1 95 ? 8.255 -2.736 -24.191 1.00 73.38 95 GLY A C 1
ATOM 698 O O . GLY A 1 95 ? 7.286 -3.388 -24.581 1.00 73.38 95 GLY A O 1
ATOM 699 N N . SER A 1 96 ? 8.285 -1.404 -24.217 1.00 69.75 96 SER A N 1
ATOM 700 C CA . SER A 1 96 ? 7.194 -0.563 -24.699 1.00 69.75 96 SER A CA 1
ATOM 701 C C . SER A 1 96 ? 7.490 -0.104 -26.123 1.00 69.75 96 SER A C 1
ATOM 703 O O . SER A 1 96 ? 8.582 0.360 -26.428 1.00 69.75 96 SER A O 1
ATOM 705 N N . VAL A 1 97 ? 6.511 -0.252 -27.014 1.00 60.12 97 VAL A N 1
ATOM 706 C CA . VAL A 1 97 ? 6.695 0.015 -28.452 1.00 60.12 97 VAL A CA 1
ATOM 707 C C . VAL A 1 97 ? 6.564 1.510 -28.794 1.00 60.12 97 VAL A C 1
ATOM 709 O O . VAL A 1 97 ? 6.936 1.921 -29.889 1.00 60.12 97 VAL A O 1
ATOM 712 N N . ASP A 1 98 ? 6.106 2.330 -27.839 1.00 56.19 98 ASP A N 1
ATOM 713 C CA . ASP A 1 98 ? 5.784 3.747 -28.029 1.00 56.19 98 ASP A CA 1
ATOM 714 C C . ASP A 1 98 ? 6.572 4.668 -27.083 1.00 56.19 98 ASP A C 1
ATOM 716 O O . ASP A 1 98 ? 6.715 4.409 -25.889 1.00 56.19 98 ASP A O 1
ATOM 720 N N . HIS A 1 99 ? 7.021 5.809 -27.613 1.00 58.47 99 HIS A N 1
ATOM 721 C CA . HIS A 1 99 ? 7.873 6.804 -26.940 1.00 58.47 99 HIS A CA 1
ATOM 722 C C . HIS A 1 99 ? 7.096 7.759 -25.999 1.00 58.47 99 HIS A C 1
ATOM 724 O O . HIS A 1 99 ? 7.558 8.856 -25.696 1.00 58.47 99 HIS A O 1
ATOM 730 N N . GLY A 1 100 ? 5.902 7.363 -25.547 1.00 74.44 100 GLY A N 1
ATOM 731 C CA . GLY A 1 100 ? 4.968 8.186 -24.765 1.00 74.44 100 GLY A CA 1
ATOM 732 C C . GLY A 1 100 ? 4.678 7.629 -23.371 1.00 74.44 100 GLY A C 1
ATOM 733 O O . GLY A 1 100 ? 3.515 7.509 -22.991 1.00 74.44 100 GLY A O 1
ATOM 734 N N . ILE A 1 101 ? 5.712 7.232 -22.623 1.00 84.94 101 ILE A N 1
ATOM 735 C CA . ILE A 1 101 ? 5.559 6.609 -21.299 1.00 84.94 101 ILE A CA 1
ATOM 736 C C . ILE A 1 101 ? 5.477 7.689 -20.216 1.00 84.94 101 ILE A C 1
ATOM 738 O O . ILE A 1 101 ? 6.416 8.458 -20.020 1.00 84.94 101 ILE A O 1
ATOM 742 N N . ALA A 1 102 ? 4.366 7.715 -19.477 1.00 88.00 102 ALA A N 1
ATOM 743 C CA . ALA A 1 102 ? 4.221 8.544 -18.285 1.00 88.00 102 ALA A CA 1
ATOM 744 C C . ALA A 1 102 ? 4.747 7.807 -17.044 1.00 88.00 102 ALA A C 1
ATOM 746 O O . ALA A 1 102 ? 4.392 6.653 -16.799 1.00 88.00 102 ALA A O 1
ATOM 747 N N . PHE A 1 103 ? 5.548 8.496 -16.232 1.00 89.44 103 PHE A N 1
ATOM 748 C CA . PHE A 1 103 ? 6.051 7.980 -14.961 1.00 89.44 103 PHE A CA 1
ATOM 749 C C . PHE A 1 103 ? 5.207 8.536 -13.819 1.00 89.44 103 PHE A C 1
ATOM 751 O O . PHE A 1 103 ? 5.072 9.749 -13.676 1.00 89.44 103 PHE A O 1
ATOM 758 N N . ILE A 1 104 ? 4.630 7.646 -13.013 1.00 92.00 104 ILE A N 1
ATOM 759 C CA . ILE A 1 104 ? 3.778 8.002 -11.875 1.00 92.00 104 ILE A CA 1
ATOM 760 C C . ILE A 1 104 ? 4.441 7.473 -10.607 1.00 92.00 104 ILE A C 1
ATOM 762 O O . ILE A 1 104 ? 4.771 6.289 -10.526 1.00 92.00 104 ILE A O 1
ATOM 766 N N . CYS A 1 105 ? 4.629 8.343 -9.619 1.00 91.12 105 CYS A N 1
ATOM 767 C CA . CYS A 1 105 ? 5.293 8.023 -8.360 1.00 91.12 105 CYS A CA 1
ATOM 768 C C . CYS A 1 105 ? 4.498 8.577 -7.170 1.00 91.12 105 CYS A C 1
ATOM 770 O O . CYS A 1 105 ? 3.794 9.577 -7.283 1.00 91.12 105 CYS A O 1
ATOM 772 N N . SER A 1 106 ? 4.610 7.944 -6.005 1.00 91.50 106 SER A N 1
ATOM 773 C CA . SER A 1 106 ? 4.041 8.467 -4.757 1.00 91.50 106 SER A CA 1
ATOM 774 C C . SER A 1 106 ? 4.891 9.607 -4.186 1.00 91.50 106 SER A C 1
ATOM 776 O O . SER A 1 106 ? 6.115 9.590 -4.317 1.00 91.50 106 SER A O 1
ATOM 778 N N . ALA A 1 107 ? 4.263 10.545 -3.476 1.00 89.88 107 ALA A N 1
ATOM 779 C CA . ALA A 1 107 ? 4.925 11.692 -2.846 1.00 89.88 107 ALA A CA 1
ATOM 780 C C . ALA A 1 107 ? 5.794 11.362 -1.614 1.00 89.88 107 ALA A C 1
ATOM 782 O O . ALA A 1 107 ? 6.446 12.264 -1.102 1.00 89.88 107 ALA A O 1
ATOM 783 N N . SER A 1 108 ? 5.857 10.097 -1.173 1.00 87.12 108 SER A N 1
ATOM 784 C CA . SER A 1 108 ? 6.361 9.642 0.141 1.00 87.12 108 SER A CA 1
ATOM 785 C C . SER A 1 108 ? 5.328 9.750 1.270 1.00 87.12 108 SER A C 1
ATOM 787 O O . SER A 1 108 ? 4.308 10.422 1.148 1.00 87.12 108 SER A O 1
ATOM 789 N N . ASN A 1 109 ? 5.628 9.067 2.377 1.00 85.25 109 ASN A N 1
ATOM 790 C CA . ASN A 1 109 ? 4.865 9.056 3.626 1.00 85.25 109 ASN A CA 1
ATOM 791 C C . ASN A 1 109 ? 5.598 9.818 4.751 1.00 85.25 109 ASN A C 1
ATOM 793 O O . ASN A 1 109 ? 5.321 9.604 5.925 1.00 85.25 109 ASN A O 1
ATOM 797 N N . SER A 1 110 ? 6.573 10.668 4.405 1.00 84.38 110 SER A N 1
ATOM 798 C CA . SER A 1 110 ? 7.413 11.415 5.359 1.00 84.38 110 SER A CA 1
ATOM 799 C C . SER A 1 110 ? 6.838 12.774 5.777 1.00 84.38 110 SER A C 1
ATOM 801 O O . SER A 1 110 ? 7.537 13.551 6.424 1.00 84.38 110 SER A O 1
ATOM 803 N N . GLY A 1 111 ? 5.590 13.074 5.404 1.00 82.12 111 GLY A N 1
ATOM 804 C CA . GLY A 1 111 ? 4.872 14.256 5.886 1.00 82.12 111 GLY A CA 1
ATOM 805 C C . GLY A 1 111 ? 4.662 14.238 7.411 1.00 82.12 111 GLY A C 1
ATOM 806 O O . GLY A 1 111 ? 4.997 13.255 8.072 1.00 82.12 111 GLY A O 1
ATOM 807 N N . PRO A 1 112 ? 4.103 15.308 8.006 1.00 82.50 112 PRO A N 1
ATOM 808 C CA . PRO A 1 112 ? 3.438 16.444 7.357 1.00 82.50 112 PRO A CA 1
ATOM 809 C C . PRO A 1 112 ? 4.325 17.688 7.178 1.00 82.50 112 PRO A C 1
ATOM 811 O O . PRO A 1 112 ? 3.833 18.718 6.734 1.00 82.50 112 PRO A O 1
ATOM 814 N N . VAL A 1 113 ? 5.605 17.626 7.559 1.00 82.88 113 VAL A N 1
ATOM 815 C CA . VAL A 1 113 ? 6.511 18.784 7.495 1.00 82.88 113 VAL A CA 1
ATOM 816 C C . VAL A 1 113 ? 6.779 19.180 6.040 1.00 82.88 113 VAL A C 1
ATOM 818 O O . VAL A 1 113 ? 6.920 18.316 5.168 1.00 82.88 113 VAL A O 1
ATOM 821 N N . ASP A 1 114 ? 6.868 20.484 5.781 1.00 82.69 114 ASP A N 1
ATOM 822 C CA . ASP A 1 114 ? 7.177 21.028 4.459 1.00 82.69 114 ASP A CA 1
ATOM 823 C C . ASP A 1 114 ? 8.504 20.476 3.910 1.00 82.69 114 ASP A C 1
ATOM 825 O O . ASP A 1 114 ? 9.471 20.263 4.642 1.00 82.69 114 ASP A O 1
ATOM 829 N N . GLY A 1 115 ? 8.563 20.252 2.593 1.00 83.75 115 GLY A N 1
ATOM 830 C CA . GLY A 1 115 ? 9.779 19.779 1.918 1.00 83.75 115 GLY A CA 1
ATOM 831 C C . GLY A 1 115 ? 10.079 18.283 2.075 1.00 83.75 115 GLY A C 1
ATOM 832 O O . GLY A 1 115 ? 11.183 17.852 1.761 1.00 83.75 115 GLY A O 1
ATOM 833 N N . THR A 1 116 ? 9.112 17.480 2.528 1.00 87.38 116 THR A N 1
ATOM 834 C CA . THR A 1 116 ? 9.260 16.019 2.713 1.00 87.38 116 THR A CA 1
ATOM 835 C C . THR A 1 116 ? 8.855 15.184 1.492 1.00 87.38 116 THR A C 1
ATOM 837 O O . THR A 1 116 ? 8.963 13.955 1.517 1.00 87.38 116 THR A O 1
ATOM 840 N N . VAL A 1 117 ? 8.403 15.836 0.414 1.00 86.94 117 VAL A N 1
ATOM 841 C CA . VAL A 1 117 ? 7.998 15.174 -0.833 1.00 86.94 117 VAL A CA 1
ATOM 842 C C . VAL A 1 117 ? 9.210 14.561 -1.541 1.00 86.94 117 VAL A C 1
ATOM 844 O O . VAL A 1 117 ? 10.217 15.230 -1.764 1.00 86.94 117 VAL A O 1
ATOM 847 N N . ALA A 1 118 ? 9.088 13.295 -1.940 1.00 85.56 118 ALA A N 1
ATOM 848 C CA . ALA A 1 118 ? 10.071 12.594 -2.767 1.00 85.56 118 ALA A CA 1
ATOM 849 C C . ALA A 1 118 ? 9.682 12.601 -4.261 1.00 85.56 118 ALA A C 1
ATOM 851 O O . ALA A 1 118 ? 8.570 12.980 -4.620 1.00 85.56 118 ALA A O 1
ATOM 852 N N . ASN A 1 119 ? 10.583 12.122 -5.131 1.00 84.81 119 ASN A N 1
ATOM 853 C CA . ASN A 1 119 ? 10.363 11.987 -6.584 1.00 84.81 119 ASN A CA 1
ATOM 854 C C . ASN A 1 119 ? 10.145 13.329 -7.310 1.00 84.81 119 ASN A C 1
ATOM 856 O O . ASN A 1 119 ? 9.193 13.511 -8.058 1.00 84.81 119 ASN A O 1
ATOM 860 N N . LEU A 1 120 ? 11.052 14.286 -7.094 1.00 84.56 120 LEU A N 1
ATOM 861 C CA . LEU A 1 120 ? 10.941 15.667 -7.592 1.00 84.56 120 LEU A CA 1
ATOM 862 C C . LEU A 1 120 ? 11.333 15.851 -9.069 1.00 84.56 120 LEU A C 1
ATOM 864 O O . LEU A 1 120 ? 11.592 16.974 -9.509 1.00 84.56 120 LEU A O 1
ATOM 868 N N . ALA A 1 121 ? 11.434 14.773 -9.847 1.00 84.88 121 ALA A N 1
ATOM 869 C CA . ALA A 1 121 ? 11.797 14.909 -11.248 1.00 84.88 121 ALA A CA 1
ATOM 870 C C . ALA A 1 121 ? 10.624 15.524 -12.031 1.00 84.88 121 ALA A C 1
ATOM 872 O O . ALA A 1 121 ? 9.500 15.038 -11.964 1.00 84.88 121 ALA A O 1
ATOM 873 N N . GLN A 1 122 ? 10.885 16.579 -12.808 1.00 83.94 122 GLN A N 1
ATOM 874 C CA . GLN A 1 122 ? 9.840 17.382 -13.475 1.00 83.94 122 GLN A CA 1
ATOM 875 C C . GLN A 1 122 ? 8.944 16.596 -14.450 1.00 83.94 122 GLN A C 1
ATOM 877 O O . GLN A 1 122 ? 7.842 17.027 -14.766 1.00 83.94 122 GLN A O 1
ATOM 882 N N . TRP A 1 123 ? 9.424 15.457 -14.945 1.00 85.44 123 TRP A N 1
ATOM 883 C CA . TRP A 1 123 ? 8.739 14.578 -15.894 1.00 85.44 123 TRP A CA 1
ATOM 884 C C . TRP A 1 123 ? 7.926 13.467 -15.206 1.00 85.44 123 TRP A C 1
ATOM 886 O O . TRP A 1 123 ? 7.323 12.637 -15.886 1.00 85.44 123 TRP A O 1
ATOM 896 N N . GLN A 1 124 ? 7.902 13.438 -13.870 1.00 87.69 124 GLN A N 1
ATOM 897 C CA . GLN A 1 124 ? 7.128 12.489 -13.074 1.00 87.69 124 GLN A CA 1
ATOM 898 C C . GLN A 1 124 ? 5.832 13.129 -12.570 1.00 87.69 124 GLN A C 1
ATOM 900 O O . GLN A 1 124 ? 5.806 14.273 -12.120 1.00 87.69 124 GLN A O 1
ATOM 905 N N . ILE A 1 125 ? 4.748 12.358 -12.593 1.00 90.81 125 ILE A N 1
ATOM 906 C CA . ILE A 1 125 ? 3.505 12.706 -11.910 1.00 90.81 125 ILE A CA 1
ATOM 907 C C . ILE A 1 125 ? 3.615 12.206 -10.472 1.00 90.81 125 ILE A C 1
ATOM 909 O O . ILE A 1 125 ? 3.654 10.997 -10.231 1.00 90.81 125 ILE A O 1
ATOM 913 N N . VAL A 1 126 ? 3.649 13.136 -9.520 1.00 92.62 126 VAL A N 1
ATOM 914 C CA . VAL A 1 126 ? 3.767 12.833 -8.090 1.00 92.62 126 VAL A CA 1
ATOM 915 C C . VAL A 1 126 ? 2.388 12.850 -7.435 1.00 92.62 126 VAL A C 1
ATOM 917 O O . VAL A 1 126 ? 1.669 13.846 -7.499 1.00 92.62 126 VAL A O 1
ATOM 920 N N . VAL A 1 127 ? 2.007 11.737 -6.808 1.00 93.31 127 VAL A N 1
ATOM 921 C CA . VAL A 1 127 ? 0.669 11.525 -6.241 1.00 93.31 127 VAL A CA 1
ATOM 922 C C . VAL A 1 127 ? 0.717 11.577 -4.714 1.00 93.31 127 VAL A C 1
ATOM 924 O O . VAL A 1 127 ? 1.438 10.802 -4.084 1.00 93.31 127 VAL A O 1
ATOM 927 N N . GLY A 1 128 ? -0.074 12.476 -4.123 1.00 89.12 128 GLY A N 1
ATOM 928 C CA . GLY A 1 128 ? -0.324 12.540 -2.680 1.00 89.12 128 GLY A CA 1
ATOM 929 C C . GLY A 1 128 ? -1.516 11.677 -2.250 1.00 89.12 128 GLY A C 1
ATOM 930 O O . GLY A 1 128 ? -2.388 11.355 -3.060 1.00 89.12 128 GLY A O 1
ATOM 931 N N . ALA A 1 129 ? -1.566 11.317 -0.968 1.00 87.06 129 ALA A N 1
ATOM 932 C CA . ALA A 1 129 ? -2.651 10.528 -0.390 1.00 87.06 129 ALA A CA 1
ATOM 933 C C . ALA A 1 129 ? -3.686 11.415 0.322 1.00 87.06 129 ALA A C 1
ATOM 935 O O . ALA A 1 129 ? -3.354 12.450 0.896 1.00 87.06 129 ALA A O 1
ATOM 936 N N . ARG A 1 130 ? -4.953 10.986 0.302 1.00 83.50 130 ARG A N 1
ATOM 937 C CA . ARG A 1 130 ? -6.042 11.564 1.105 1.00 83.50 130 ARG A CA 1
ATOM 938 C C . ARG A 1 130 ? -7.013 10.477 1.550 1.00 83.50 130 ARG A C 1
ATOM 940 O O . ARG A 1 130 ? -7.119 9.440 0.894 1.00 83.50 130 ARG A O 1
ATOM 947 N N . THR A 1 131 ? -7.764 10.741 2.614 1.00 76.19 131 THR A N 1
ATOM 948 C CA . THR A 1 131 ? -8.852 9.865 3.060 1.00 76.19 131 THR A CA 1
ATOM 949 C C . THR A 1 131 ? -10.047 9.923 2.098 1.00 76.19 131 THR A C 1
ATOM 951 O O . THR A 1 131 ? -10.262 10.905 1.375 1.00 76.19 131 THR A O 1
ATOM 954 N N . MET A 1 132 ? -10.816 8.834 2.067 1.00 75.31 132 MET A N 1
ATOM 955 C CA . MET A 1 132 ? -12.090 8.746 1.353 1.00 75.31 132 MET A CA 1
ATOM 956 C C . MET A 1 132 ? -13.272 8.844 2.325 1.00 75.31 132 MET A C 1
ATOM 958 O O . MET A 1 132 ? -13.103 8.749 3.539 1.00 75.31 132 MET A O 1
ATOM 962 N N . ASP A 1 133 ? -14.469 9.036 1.781 1.00 74.50 133 ASP A N 1
ATOM 963 C CA . ASP A 1 133 ? -15.735 9.102 2.520 1.00 74.50 133 ASP A CA 1
ATOM 964 C C . ASP A 1 133 ? -16.081 7.788 3.238 1.00 74.50 133 ASP A C 1
ATOM 966 O O . ASP A 1 133 ? -16.647 7.794 4.332 1.00 74.50 133 ASP A O 1
ATOM 970 N N . ARG A 1 134 ? -15.708 6.647 2.650 1.00 64.38 134 ARG A N 1
ATOM 971 C CA . ARG A 1 134 ? -15.896 5.333 3.261 1.00 64.38 134 ARG A CA 1
ATOM 972 C C . ARG A 1 134 ? -14.976 5.152 4.467 1.00 64.38 134 ARG A C 1
ATOM 974 O O . ARG A 1 134 ? -13.771 4.961 4.325 1.00 64.38 134 ARG A O 1
ATOM 981 N N . GLN A 1 135 ? -15.586 5.092 5.642 1.00 52.88 135 GLN A N 1
ATOM 982 C CA . GLN A 1 135 ? -14.941 4.707 6.893 1.00 52.88 135 GLN A CA 1
ATOM 983 C C . GLN A 1 135 ? -15.450 3.331 7.337 1.00 52.88 135 GLN A C 1
ATOM 985 O O . GLN A 1 135 ? -16.589 2.956 7.051 1.00 52.88 135 GLN A O 1
ATOM 990 N N . PHE A 1 136 ? -14.610 2.572 8.040 1.00 50.66 136 PHE A N 1
ATOM 991 C CA . PHE A 1 136 ? -15.000 1.325 8.701 1.00 50.66 136 PHE A CA 1
ATOM 992 C C . PHE A 1 136 ? -15.086 1.574 10.214 1.00 50.66 136 PHE A C 1
ATOM 994 O O . PHE A 1 136 ? -14.125 1.286 10.928 1.00 50.66 136 PHE A O 1
ATOM 1001 N N . PRO A 1 137 ? -16.187 2.166 10.717 1.00 39.62 137 PRO A N 1
ATOM 1002 C CA . PRO A 1 137 ? -16.315 2.463 12.135 1.00 39.62 137 PRO A CA 1
ATOM 1003 C C . PRO A 1 137 ? -16.467 1.168 12.936 1.00 39.62 137 PRO A C 1
ATOM 1005 O O . PRO A 1 137 ? -17.323 0.333 12.639 1.00 39.62 137 PRO A O 1
ATOM 1008 N N . LEU A 1 138 ? -15.659 1.023 13.984 1.00 36.22 138 LEU A N 1
ATOM 1009 C CA . LEU A 1 138 ? -15.861 0.016 15.020 1.00 36.22 138 LEU A CA 1
ATOM 1010 C C . LEU A 1 138 ? -16.409 0.713 16.270 1.00 36.22 138 LEU A C 1
ATOM 1012 O O . LEU A 1 138 ? -15.737 1.564 16.858 1.00 36.22 138 LEU A O 1
ATOM 1016 N N . TYR A 1 139 ? -17.623 0.346 16.678 1.00 32.03 139 TYR A N 1
ATOM 1017 C CA . TYR A 1 139 ? -18.239 0.836 17.910 1.00 32.03 139 TYR A CA 1
ATOM 1018 C C . TYR A 1 139 ? -17.568 0.180 19.124 1.00 32.03 139 TYR A C 1
ATOM 1020 O O . TYR A 1 139 ? -17.542 -1.046 19.232 1.00 32.03 139 TYR A O 1
ATOM 1028 N N . ALA A 1 140 ? -17.026 0.989 20.036 1.00 35.25 140 ALA A N 1
ATOM 1029 C CA . ALA A 1 140 ? -16.369 0.520 21.254 1.00 35.25 140 ALA A CA 1
ATOM 1030 C C . ALA A 1 140 ? -17.195 0.879 22.503 1.00 35.25 140 ALA A C 1
ATOM 1032 O O . ALA A 1 140 ? -17.648 2.012 22.650 1.00 35.25 140 ALA A O 1
ATOM 1033 N N . VAL A 1 141 ? -17.365 -0.080 23.418 1.00 38.66 141 VAL A N 1
ATOM 1034 C CA . VAL A 1 141 ? -17.982 0.121 24.744 1.00 38.66 141 VAL A CA 1
ATOM 1035 C C . VAL A 1 141 ? -16.854 0.295 25.764 1.00 38.66 141 VAL A C 1
ATOM 1037 O O . VAL A 1 141 ? -15.981 -0.561 25.853 1.00 38.66 141 VAL A O 1
ATOM 1040 N N . LEU A 1 142 ? -16.809 1.407 26.502 1.00 47.50 142 LEU A N 1
ATOM 1041 C CA . LEU A 1 142 ? -15.617 1.785 27.276 1.00 47.50 142 LEU A CA 1
ATOM 1042 C C . LEU A 1 142 ? -15.578 1.263 28.724 1.00 47.50 142 LEU A C 1
ATOM 1044 O O . LEU A 1 142 ? -16.559 1.345 29.458 1.00 47.50 142 LEU A O 1
ATOM 1048 N N . GLY A 1 143 ? -14.375 0.829 29.132 1.00 45.25 143 GLY A N 1
ATOM 1049 C CA . GLY A 1 143 ? -13.908 0.550 30.500 1.00 45.25 143 GLY A CA 1
ATOM 1050 C C . GLY A 1 143 ? -12.397 0.868 30.643 1.00 45.25 143 GLY A C 1
ATOM 1051 O O . GLY A 1 143 ? -11.722 1.071 29.646 1.00 45.25 143 GLY A O 1
ATOM 1052 N N . ASN A 1 144 ? -11.876 0.980 31.875 1.00 45.09 144 ASN A N 1
ATOM 1053 C CA . ASN A 1 144 ? -10.715 1.809 32.308 1.00 45.09 144 ASN A CA 1
ATOM 1054 C C . ASN A 1 144 ? -9.326 1.760 31.578 1.00 45.09 144 ASN A C 1
ATOM 1056 O O . ASN A 1 144 ? -8.798 0.692 31.283 1.00 45.09 144 ASN A O 1
ATOM 1060 N N . LYS A 1 145 ? -8.714 2.974 31.510 1.00 47.72 145 LYS A N 1
ATOM 1061 C CA . LYS A 1 145 ? -7.348 3.523 31.182 1.00 47.72 145 LYS A C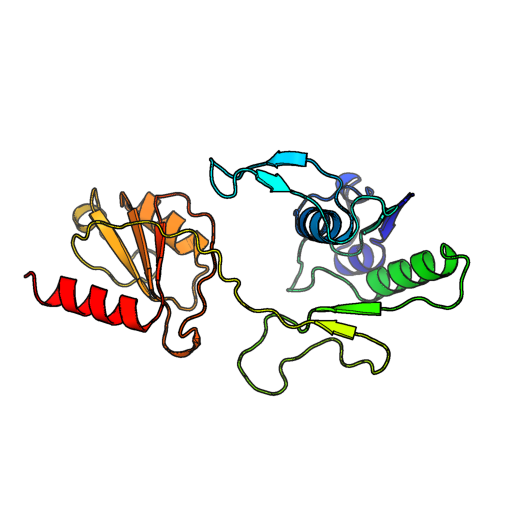A 1
ATOM 1062 C C . LYS A 1 145 ? -6.099 2.614 31.198 1.00 47.72 145 LYS A C 1
ATOM 1064 O O . LYS A 1 145 ? -5.953 1.889 32.171 1.00 47.72 145 LYS A O 1
ATOM 1069 N N . MET A 1 146 ? -5.114 2.868 30.297 1.00 45.50 146 MET A N 1
ATOM 1070 C CA . MET A 1 146 ? -3.638 2.925 30.559 1.00 45.50 146 MET A CA 1
ATOM 1071 C C . MET A 1 146 ? -2.797 3.488 29.369 1.00 45.50 146 MET A C 1
ATOM 1073 O O . MET A 1 146 ? -3.111 3.215 28.218 1.00 45.50 146 MET A O 1
ATOM 1077 N N . TYR A 1 147 ? -1.695 4.212 29.655 1.00 40.62 147 TYR A N 1
ATOM 1078 C CA . TYR A 1 147 ? -0.659 4.695 28.701 1.00 40.62 147 TYR A CA 1
ATOM 1079 C C . TYR A 1 147 ? 0.571 3.750 28.675 1.00 40.62 147 TYR A C 1
ATOM 1081 O O . TYR A 1 147 ? 0.812 3.058 29.665 1.00 40.62 147 TYR A O 1
ATOM 1089 N N . PHE A 1 148 ? 1.359 3.701 27.584 1.00 53.34 148 PHE A N 1
ATOM 1090 C CA . PHE A 1 148 ? 2.336 2.614 27.340 1.00 53.34 148 PHE A CA 1
ATOM 1091 C C . PHE A 1 148 ? 3.827 3.004 27.264 1.00 53.34 148 PHE A C 1
ATOM 1093 O O . PHE A 1 148 ? 4.212 3.903 26.519 1.00 53.34 148 PHE A O 1
ATOM 1100 N N . LYS A 1 149 ? 4.653 2.167 27.917 1.00 39.62 149 LYS A N 1
ATOM 1101 C CA . LYS A 1 149 ? 6.014 1.740 27.527 1.00 39.62 149 LYS A CA 1
ATOM 1102 C C . LYS A 1 149 ? 6.029 0.197 27.478 1.00 39.62 149 LYS A C 1
ATOM 1104 O O . LYS A 1 149 ? 5.269 -0.443 28.200 1.00 39.62 149 LYS A O 1
ATOM 1109 N N . ALA A 1 150 ? 6.892 -0.423 26.668 1.00 44.34 150 ALA A N 1
ATOM 1110 C CA . ALA A 1 150 ? 7.007 -1.890 26.615 1.00 44.34 150 ALA A CA 1
ATOM 1111 C C . ALA A 1 150 ? 7.218 -2.509 28.008 1.00 44.34 150 ALA A C 1
ATOM 1113 O O . ALA A 1 150 ? 8.064 -2.046 28.766 1.00 44.34 150 ALA A O 1
ATOM 1114 N N . GLY A 1 151 ? 6.404 -3.515 28.358 1.00 50.12 151 GLY A N 1
ATOM 1115 C CA . GLY A 1 151 ? 6.428 -4.171 29.673 1.00 50.12 151 GLY A CA 1
ATOM 1116 C C . GLY A 1 151 ? 5.735 -3.415 30.818 1.00 50.12 151 GLY A C 1
ATOM 1117 O O . GLY A 1 151 ? 5.741 -3.906 31.942 1.00 50.12 151 GLY A O 1
ATOM 1118 N N . SER A 1 152 ? 5.112 -2.254 30.573 1.00 56.53 152 SER A N 1
ATOM 1119 C CA . SER A 1 152 ? 4.460 -1.456 31.630 1.00 56.53 152 SER A CA 1
ATOM 1120 C C . SER A 1 152 ? 3.012 -1.861 31.941 1.00 56.53 152 SER A C 1
ATOM 1122 O O . SER A 1 152 ? 2.398 -1.295 32.847 1.00 56.53 152 SER A O 1
ATOM 1124 N N . LEU A 1 153 ? 2.432 -2.793 31.178 1.00 60.50 153 LEU A N 1
ATOM 1125 C CA . LEU A 1 153 ? 1.051 -3.240 31.361 1.00 60.50 153 LEU A CA 1
ATOM 1126 C C . LEU A 1 153 ? 0.994 -4.321 32.443 1.00 60.50 153 LEU A C 1
ATOM 1128 O O . LEU A 1 153 ? 1.411 -5.450 32.213 1.00 60.50 153 LEU A O 1
ATOM 1132 N N . ASP A 1 154 ? 0.447 -3.980 33.610 1.00 63.56 154 ASP A N 1
ATOM 1133 C CA . ASP A 1 154 ? 0.122 -4.959 34.652 1.00 63.56 154 ASP A CA 1
ATOM 1134 C C . ASP A 1 154 ? -1.045 -5.850 34.181 1.00 63.56 154 ASP A C 1
ATOM 1136 O O . ASP A 1 154 ? -2.179 -5.355 34.079 1.00 63.56 154 ASP A O 1
ATOM 1140 N N . PRO A 1 155 ? -0.822 -7.158 33.940 1.00 67.31 155 PRO A N 1
ATOM 1141 C CA . PRO A 1 155 ? -1.865 -8.054 33.447 1.00 67.31 155 PRO A CA 1
ATOM 1142 C C . PRO A 1 155 ? -3.085 -8.102 34.373 1.00 67.31 155 PRO A C 1
ATOM 1144 O O . PRO A 1 155 ? -4.209 -8.280 33.910 1.00 67.31 155 PRO A O 1
ATOM 1147 N N . ARG A 1 156 ? -2.906 -7.869 35.684 1.00 71.12 156 ARG A N 1
ATOM 1148 C CA . ARG A 1 156 ? -4.014 -7.854 36.656 1.00 71.12 156 ARG A CA 1
ATOM 1149 C C . ARG A 1 156 ? -4.980 -6.693 36.438 1.00 71.12 156 ARG A C 1
ATOM 1151 O O . ARG A 1 156 ? -6.161 -6.817 36.746 1.00 71.12 156 ARG A O 1
ATOM 1158 N N . LYS A 1 157 ? -4.497 -5.564 35.917 1.00 67.19 157 LYS A N 1
ATOM 1159 C CA . LYS A 1 157 ? -5.317 -4.366 35.677 1.00 67.19 157 LYS A CA 1
ATOM 1160 C C . LYS A 1 157 ? -5.971 -4.363 34.300 1.00 67.19 157 LYS A C 1
ATOM 1162 O O . LYS A 1 157 ? -6.986 -3.684 34.137 1.00 67.19 157 LYS A O 1
ATOM 1167 N N . VAL A 1 158 ? -5.386 -5.101 33.358 1.00 70.25 158 VAL A N 1
ATOM 1168 C CA . VAL A 1 158 ? -5.711 -5.092 31.925 1.00 70.25 158 VAL A CA 1
ATOM 1169 C C . VAL A 1 158 ? -6.608 -6.260 31.513 1.00 70.25 158 VAL A C 1
ATOM 1171 O O . VAL A 1 158 ? -7.415 -6.107 30.597 1.00 70.25 158 VAL A O 1
ATOM 1174 N N . LYS A 1 159 ? -6.508 -7.407 32.198 1.00 76.56 159 LYS A N 1
ATOM 1175 C CA . LYS A 1 159 ? -7.259 -8.617 31.850 1.00 76.56 159 LYS A CA 1
ATOM 1176 C C . LYS A 1 159 ? -8.762 -8.342 31.749 1.00 76.56 159 LYS A C 1
ATOM 1178 O O . LYS A 1 159 ? -9.382 -7.905 32.717 1.00 76.56 159 LYS A O 1
ATOM 1183 N N . GLY A 1 160 ? -9.344 -8.623 30.583 1.00 78.50 160 GLY A N 1
ATOM 1184 C CA . GLY A 1 160 ? -10.782 -8.460 30.347 1.00 78.50 160 GLY A CA 1
ATOM 1185 C C . GLY A 1 160 ? -11.242 -7.030 30.048 1.00 78.50 160 GLY A C 1
ATOM 1186 O O . GLY A 1 160 ? -12.446 -6.799 29.986 1.00 78.50 160 GLY A O 1
ATOM 1187 N N . LYS A 1 161 ? -10.328 -6.064 29.872 1.00 76.00 161 LYS A N 1
ATOM 1188 C CA . LYS A 1 161 ? -10.672 -4.656 29.609 1.00 76.00 161 LYS A CA 1
ATOM 1189 C C . LYS A 1 161 ? -10.330 -4.216 28.190 1.00 76.00 161 LYS A C 1
ATOM 1191 O O . LYS A 1 161 ? -9.508 -4.835 27.511 1.00 76.00 161 LYS A O 1
ATOM 1196 N N . ILE A 1 162 ? -10.970 -3.127 27.772 1.00 77.00 162 ILE A N 1
ATOM 1197 C CA . ILE A 1 162 ? -10.664 -2.405 26.537 1.00 77.00 162 ILE A CA 1
ATOM 1198 C C . ILE A 1 162 ? -9.695 -1.281 26.887 1.00 77.00 162 ILE A C 1
ATOM 1200 O O . ILE A 1 162 ? -9.959 -0.499 27.795 1.00 77.00 162 ILE A O 1
ATOM 1204 N N . LEU A 1 163 ? -8.561 -1.219 26.198 1.00 73.69 163 LEU A N 1
ATOM 1205 C CA . LEU A 1 163 ? -7.535 -0.211 26.459 1.00 73.69 163 LEU A CA 1
ATOM 1206 C C . LEU A 1 163 ? -7.643 0.947 25.477 1.00 73.69 163 LEU A C 1
ATOM 1208 O O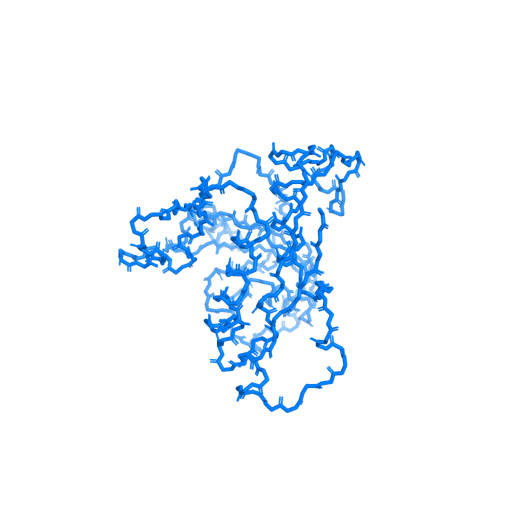 . LEU A 1 163 ? -7.853 0.724 24.293 1.00 73.69 163 LEU A O 1
ATOM 1212 N N . VAL A 1 164 ? -7.435 2.173 25.954 1.00 75.81 164 VAL A N 1
ATOM 1213 C CA . VAL A 1 164 ? -7.323 3.362 25.100 1.00 75.81 164 VAL A CA 1
ATOM 1214 C C . VAL A 1 164 ? -5.856 3.775 25.025 1.00 75.81 164 VAL A C 1
ATOM 1216 O O . VAL A 1 164 ? -5.250 4.062 26.056 1.00 75.81 164 VAL A O 1
ATOM 1219 N N . PHE A 1 165 ? -5.296 3.823 23.820 1.00 72.56 165 PHE A N 1
ATOM 1220 C CA . PHE A 1 165 ? -3.928 4.244 23.535 1.00 72.56 165 PHE A CA 1
ATOM 1221 C C . PHE A 1 165 ? -3.912 5.543 22.748 1.00 72.56 165 PHE A C 1
ATOM 1223 O O . PHE A 1 165 ? -4.763 5.758 21.897 1.00 72.56 165 PHE A O 1
ATOM 1230 N N . LEU A 1 166 ? -2.880 6.354 22.967 1.00 69.50 166 LEU A N 1
ATOM 1231 C CA . LEU A 1 166 ? -2.525 7.432 22.050 1.00 69.50 166 LEU A CA 1
ATOM 1232 C C . LEU A 1 166 ? -1.547 6.931 20.982 1.00 69.50 166 LEU A C 1
ATOM 1234 O O . LEU A 1 166 ? -0.704 6.055 21.239 1.00 69.50 166 LEU A O 1
ATOM 1238 N N . GLN A 1 167 ? -1.644 7.495 19.783 1.00 69.50 167 GLN A N 1
ATOM 1239 C CA . GLN A 1 167 ? -0.618 7.397 18.756 1.00 69.50 167 GLN A CA 1
ATOM 1240 C C . GLN A 1 167 ? 0.699 8.005 19.273 1.00 69.50 167 GLN A C 1
ATOM 1242 O O . GLN A 1 167 ? 0.715 8.836 20.173 1.00 69.50 167 GLN A O 1
ATOM 1247 N N . GLY A 1 168 ? 1.818 7.454 18.811 1.00 64.88 168 GLY A N 1
ATOM 1248 C CA . GLY A 1 168 ? 3.170 7.755 19.290 1.00 64.88 168 GLY A CA 1
ATOM 1249 C C . GLY A 1 168 ? 4.168 6.802 18.633 1.00 64.88 168 GLY A C 1
ATOM 1250 O O . GLY A 1 168 ? 3.763 6.044 17.756 1.00 64.88 168 GLY A O 1
ATOM 1251 N N . ASP A 1 169 ? 5.413 6.763 19.108 1.00 60.44 169 ASP A N 1
ATOM 1252 C CA . ASP A 1 169 ? 6.558 6.164 18.388 1.00 60.44 169 ASP A CA 1
ATOM 1253 C C . ASP A 1 169 ? 6.437 4.672 18.018 1.00 60.44 169 ASP A C 1
ATOM 1255 O O . ASP A 1 169 ? 7.052 4.206 17.062 1.00 60.44 169 ASP A O 1
ATOM 1259 N N . ASN A 1 170 ? 5.648 3.889 18.760 1.00 62.59 170 ASN A N 1
ATOM 1260 C CA . ASN A 1 170 ? 5.461 2.469 18.455 1.00 62.59 170 ASN A CA 1
ATOM 1261 C C . ASN A 1 170 ? 4.448 2.257 17.323 1.00 62.59 170 ASN A C 1
ATOM 1263 O O . ASN A 1 170 ? 3.354 2.829 17.354 1.00 62.59 170 ASN A O 1
ATOM 1267 N N . ALA A 1 171 ? 4.756 1.328 16.411 1.00 65.06 171 ALA A N 1
ATOM 1268 C CA . ALA A 1 171 ? 3.849 0.914 15.342 1.00 65.06 171 ALA A CA 1
ATOM 1269 C C . ALA A 1 171 ? 2.457 0.544 15.883 1.00 65.06 171 ALA A C 1
ATOM 1271 O O . ALA A 1 171 ? 2.324 -0.151 16.899 1.00 65.06 171 ALA A O 1
ATOM 1272 N N . ARG A 1 172 ? 1.412 0.990 15.181 1.00 75.50 172 ARG A N 1
ATOM 1273 C CA . ARG A 1 172 ? 0.010 0.839 15.599 1.00 75.50 172 ARG A CA 1
ATOM 1274 C C . ARG A 1 172 ? -0.346 -0.634 15.823 1.00 75.50 172 ARG A C 1
ATOM 1276 O O . ARG A 1 172 ? -0.855 -0.990 16.887 1.00 75.50 172 ARG A O 1
ATOM 1283 N N . VAL A 1 173 ? 0.019 -1.511 14.887 1.00 78.81 173 VAL A N 1
ATOM 1284 C CA . VAL A 1 173 ? -0.219 -2.964 14.986 1.00 78.81 173 VAL A CA 1
ATOM 1285 C C . VAL A 1 173 ? 0.485 -3.584 16.201 1.00 78.81 173 VAL A C 1
ATOM 1287 O O . VAL A 1 173 ? -0.137 -4.352 16.939 1.00 78.81 173 VAL A O 1
ATOM 1290 N N . ASN A 1 174 ? 1.730 -3.180 16.489 1.00 74.12 174 ASN A N 1
ATOM 1291 C CA . ASN A 1 174 ? 2.489 -3.677 17.645 1.00 74.12 174 ASN A CA 1
ATOM 1292 C C . ASN A 1 174 ? 1.802 -3.341 18.976 1.00 74.12 174 ASN A C 1
ATOM 1294 O O . ASN A 1 174 ? 1.815 -4.163 19.891 1.00 74.12 174 ASN A O 1
ATOM 1298 N N . LYS A 1 175 ? 1.151 -2.173 19.089 1.00 74.00 175 LYS A N 1
ATOM 1299 C CA . LYS A 1 175 ? 0.358 -1.818 20.283 1.00 74.00 175 LYS A CA 1
ATOM 1300 C C . LYS A 1 175 ? -0.795 -2.800 20.496 1.00 74.00 175 LYS A C 1
ATOM 1302 O O . LYS A 1 175 ? -0.984 -3.281 21.612 1.00 74.00 175 LYS A O 1
ATOM 1307 N N . GLY A 1 176 ? -1.490 -3.165 19.417 1.00 76.69 176 GLY A N 1
ATOM 1308 C CA . GLY A 1 176 ? -2.530 -4.196 19.447 1.00 76.69 176 GLY A CA 1
ATOM 1309 C C . GLY A 1 176 ? -1.989 -5.551 19.908 1.00 76.69 176 GLY A C 1
ATOM 1310 O O . GLY A 1 176 ? -2.583 -6.191 20.770 1.00 76.69 176 GLY A O 1
ATOM 1311 N N . GLN A 1 177 ? -0.821 -5.964 19.410 1.00 81.00 177 GLN A N 1
ATOM 1312 C CA . GLN A 1 177 ? -0.194 -7.221 19.829 1.00 81.00 177 GLN A CA 1
ATOM 1313 C C . GLN A 1 177 ? 0.176 -7.233 21.317 1.00 81.00 177 GLN A C 1
ATOM 1315 O O . GLN A 1 177 ? -0.112 -8.202 22.016 1.00 81.00 177 GLN A O 1
ATOM 1320 N N . GLN A 1 178 ? 0.766 -6.153 21.828 1.00 73.94 178 GLN A N 1
ATOM 1321 C CA . GLN A 1 178 ? 1.137 -6.053 23.243 1.00 73.94 178 GLN A CA 1
ATOM 1322 C C . GLN A 1 178 ? -0.086 -6.013 24.166 1.00 73.94 178 GLN A C 1
ATOM 1324 O O . GLN A 1 178 ? -0.081 -6.632 25.230 1.00 73.94 178 GLN A O 1
ATOM 1329 N N . ALA A 1 179 ? -1.158 -5.339 23.750 1.00 75.75 179 ALA A N 1
ATOM 1330 C CA . ALA A 1 179 ? -2.420 -5.329 24.479 1.00 75.75 179 ALA A CA 1
ATOM 1331 C C . ALA A 1 179 ? -3.043 -6.736 24.570 1.00 75.75 179 ALA A C 1
ATOM 1333 O O . ALA A 1 179 ? -3.487 -7.131 25.650 1.00 75.75 179 ALA A O 1
ATOM 1334 N N . ALA A 1 180 ? -2.994 -7.525 23.489 1.00 82.62 180 ALA A N 1
ATOM 1335 C CA . ALA A 1 180 ? -3.442 -8.921 23.505 1.00 82.62 180 ALA A CA 1
ATOM 1336 C C . ALA A 1 180 ? -2.599 -9.770 24.465 1.00 82.62 180 ALA A C 1
ATOM 1338 O O . ALA A 1 180 ? -3.152 -10.508 25.280 1.00 82.62 180 ALA A O 1
ATOM 1339 N N . LEU A 1 181 ? -1.268 -9.630 24.419 1.00 80.88 181 LEU A N 1
ATOM 1340 C CA . LEU A 1 181 ? -0.354 -10.350 25.316 1.00 80.88 181 LEU A CA 1
ATOM 1341 C C . LEU A 1 181 ? -0.596 -10.012 26.796 1.00 80.88 181 LEU A C 1
ATOM 1343 O O . LEU A 1 181 ? -0.462 -10.879 27.656 1.00 80.88 181 LEU A O 1
ATOM 1347 N N . ALA A 1 182 ? -1.005 -8.777 27.097 1.00 73.69 182 ALA A N 1
ATOM 1348 C CA . ALA A 1 182 ? -1.385 -8.348 28.443 1.00 73.69 182 ALA A CA 1
ATOM 1349 C C . ALA A 1 182 ? -2.789 -8.826 28.884 1.00 73.69 182 ALA A C 1
ATOM 1351 O O . ALA A 1 182 ? -3.181 -8.596 30.031 1.00 73.69 182 ALA A O 1
ATOM 1352 N N . GLY A 1 183 ? -3.548 -9.489 28.004 1.00 79.31 183 GLY A N 1
ATOM 1353 C CA . GLY A 1 183 ? -4.886 -10.019 28.284 1.00 79.31 183 GLY A CA 1
ATOM 1354 C C . GLY A 1 183 ? -6.035 -9.029 28.061 1.00 79.31 183 GLY A C 1
ATOM 1355 O O . GLY A 1 183 ? -7.131 -9.249 28.587 1.00 79.31 183 GLY A O 1
ATOM 1356 N N . ALA A 1 184 ? -5.807 -7.940 27.321 1.00 80.00 184 ALA A N 1
ATOM 1357 C CA . ALA A 1 184 ? -6.878 -7.034 26.913 1.00 80.00 184 ALA A CA 1
ATOM 1358 C C . ALA A 1 184 ? -7.831 -7.733 25.932 1.00 80.00 184 ALA A C 1
ATOM 1360 O O . ALA A 1 184 ? -7.415 -8.569 25.131 1.00 80.00 184 ALA A O 1
ATOM 1361 N N . VAL A 1 185 ? -9.109 -7.360 25.973 1.00 85.31 185 VAL A N 1
ATOM 1362 C CA . VAL A 1 185 ? -10.139 -7.898 25.060 1.00 85.31 185 VAL A CA 1
ATOM 1363 C C . VAL A 1 185 ? -10.444 -6.958 23.895 1.00 85.31 185 VAL A C 1
ATOM 1365 O O . VAL A 1 185 ? -11.112 -7.356 22.946 1.00 85.31 185 VAL A O 1
ATOM 1368 N N . GLY A 1 186 ? -9.950 -5.719 23.952 1.00 81.94 186 GLY A N 1
ATOM 1369 C CA . GLY A 1 186 ? -10.136 -4.728 22.901 1.00 81.94 186 GLY A CA 1
ATOM 1370 C C . GLY A 1 186 ? -9.223 -3.515 23.058 1.00 81.94 186 GLY A C 1
ATOM 1371 O O . GLY A 1 186 ? -8.567 -3.333 24.089 1.00 81.94 186 GLY A O 1
ATOM 1372 N N . MET A 1 187 ? -9.180 -2.686 22.021 1.00 82.94 187 MET A N 1
ATOM 1373 C CA . MET A 1 187 ? -8.322 -1.511 21.941 1.00 82.94 187 MET A CA 1
ATOM 1374 C C . MET A 1 187 ? -9.032 -0.332 21.270 1.00 82.94 187 MET A C 1
ATOM 1376 O O . MET A 1 187 ? -9.797 -0.492 20.328 1.00 82.94 187 MET A O 1
ATOM 1380 N N . ILE A 1 188 ? -8.729 0.877 21.716 1.00 83.12 188 ILE A N 1
ATOM 1381 C CA . ILE A 1 188 ? -9.022 2.118 21.012 1.00 83.12 188 ILE A CA 1
ATOM 1382 C C . ILE A 1 188 ? -7.685 2.819 20.821 1.00 83.12 188 ILE A C 1
ATOM 1384 O O . ILE A 1 188 ? -6.986 3.074 21.795 1.00 83.12 188 ILE A O 1
ATOM 1388 N N . LEU A 1 189 ? -7.303 3.099 19.585 1.00 81.62 189 LEU A N 1
ATOM 1389 C CA . LEU A 1 189 ? -6.168 3.947 19.265 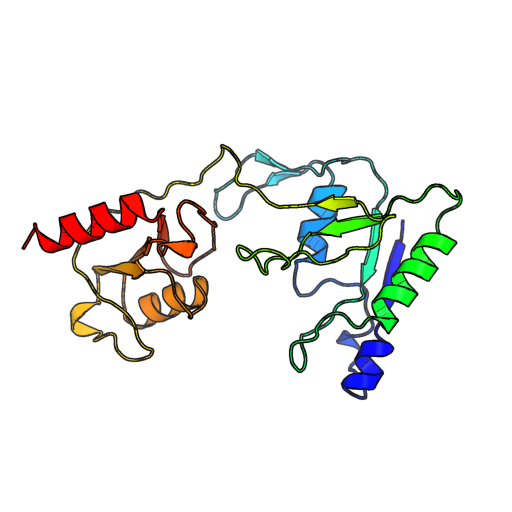1.00 81.62 189 LEU A CA 1
ATOM 1390 C C . LEU A 1 189 ? -6.707 5.341 18.956 1.00 81.62 189 LEU A C 1
ATOM 1392 O O . LEU A 1 189 ? -7.567 5.477 18.100 1.00 81.62 189 LEU A O 1
ATOM 1396 N N . ALA A 1 190 ? -6.233 6.356 19.658 1.00 82.38 190 ALA A N 1
ATOM 1397 C CA . ALA A 1 190 ? -6.565 7.752 19.432 1.00 82.38 190 ALA A CA 1
ATOM 1398 C C . ALA A 1 190 ? -5.354 8.478 18.850 1.00 82.38 190 ALA A C 1
ATOM 1400 O O . ALA A 1 190 ? -4.240 8.309 19.353 1.00 82.38 190 ALA A O 1
ATOM 1401 N N . ASN A 1 191 ? -5.570 9.288 17.819 1.00 80.81 191 ASN A N 1
ATOM 1402 C CA . ASN A 1 191 ? -4.511 10.094 17.217 1.00 80.81 191 ASN A CA 1
ATOM 1403 C C . ASN A 1 191 ? -3.876 11.060 18.218 1.00 80.81 191 ASN A C 1
ATOM 1405 O O . ASN A 1 191 ? -4.512 11.530 19.164 1.00 80.81 191 ASN A O 1
ATOM 1409 N N . ASP A 1 192 ? -2.614 11.385 17.970 1.00 73.56 192 ASP A N 1
ATOM 1410 C CA . ASP A 1 192 ? -1.916 12.513 18.567 1.00 73.56 192 ASP A CA 1
ATOM 1411 C C . ASP A 1 192 ? -2.208 13.816 17.798 1.00 73.56 192 ASP A C 1
ATOM 1413 O O . ASP A 1 192 ? -2.776 13.807 16.704 1.00 73.56 192 ASP A O 1
ATOM 1417 N N . VAL A 1 193 ? -1.835 14.958 18.386 1.00 73.25 193 VAL A N 1
ATOM 1418 C CA . VAL A 1 193 ? -2.080 16.292 17.802 1.00 73.25 193 VAL A CA 1
ATOM 1419 C C . VAL A 1 193 ? -1.557 16.408 16.356 1.00 73.25 193 VAL A C 1
ATOM 1421 O O . VAL A 1 193 ? -2.311 16.901 15.518 1.00 73.25 193 VAL A O 1
ATOM 1424 N N . PRO A 1 194 ? -0.333 15.939 16.022 1.00 70.56 194 PRO A N 1
ATOM 1425 C CA . PRO A 1 194 ? 0.194 15.981 14.655 1.00 70.56 194 PRO A CA 1
ATOM 1426 C C . PRO A 1 194 ? -0.603 15.149 13.643 1.00 70.56 194 PRO A C 1
ATOM 1428 O O . PRO A 1 194 ? -0.809 15.609 12.524 1.00 70.56 194 PRO A O 1
ATOM 1431 N N . SER A 1 195 ? -1.073 13.954 14.024 1.00 71.38 195 SER A N 1
ATOM 1432 C CA . SER A 1 195 ? -1.862 13.082 13.133 1.00 71.38 195 SER A CA 1
ATOM 1433 C C . SER A 1 195 ? -3.308 13.572 12.964 1.00 71.38 195 SER A C 1
ATOM 1435 O O . SER A 1 195 ? -4.004 13.196 12.021 1.00 71.38 195 SER A O 1
ATOM 1437 N N . GLY A 1 196 ? -3.788 14.434 13.867 1.00 77.75 196 GLY A N 1
ATOM 1438 C CA . GLY A 1 196 ? -5.053 15.152 13.732 1.00 77.75 196 GLY A CA 1
ATOM 1439 C C . GLY A 1 196 ? -6.248 14.231 13.461 1.00 77.75 196 GLY A C 1
ATOM 1440 O O . GLY A 1 196 ? -6.622 13.405 14.297 1.00 77.75 196 GLY A O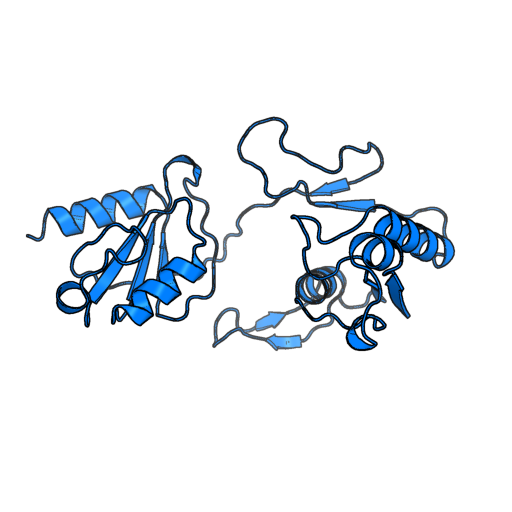 1
ATOM 1441 N N . SER A 1 197 ? -6.867 14.385 12.286 1.00 74.88 197 SER A N 1
ATOM 1442 C CA . SER A 1 197 ? -8.044 13.605 11.855 1.00 74.88 197 SER A CA 1
ATOM 1443 C C . SER A 1 197 ? -7.720 12.449 10.905 1.00 74.88 197 SER A C 1
ATOM 1445 O O . SER A 1 197 ? -8.634 11.843 10.348 1.00 74.88 197 SER A O 1
ATOM 1447 N N . GLU A 1 198 ? -6.442 12.146 10.681 1.00 70.69 198 GLU A N 1
ATOM 1448 C CA . GLU A 1 198 ? -6.043 11.062 9.791 1.00 70.69 198 GLU A CA 1
ATOM 1449 C C . GLU A 1 198 ? -6.343 9.701 10.427 1.00 70.69 198 GLU A C 1
ATOM 1451 O O . GLU A 1 198 ? -5.657 9.261 11.344 1.00 70.69 198 GLU A O 1
ATOM 1456 N N . ILE A 1 199 ? -7.372 9.010 9.945 1.00 72.56 199 ILE A N 1
ATOM 1457 C CA . ILE A 1 199 ? -7.711 7.670 10.427 1.00 72.56 199 ILE A CA 1
ATOM 1458 C C . ILE A 1 199 ? -7.207 6.651 9.412 1.00 72.56 199 ILE A C 1
ATOM 1460 O O . ILE A 1 199 ? -7.702 6.574 8.287 1.00 72.56 199 ILE A O 1
ATOM 1464 N N . LEU A 1 200 ? -6.236 5.845 9.836 1.00 72.19 200 LEU A N 1
ATOM 1465 C CA . LEU A 1 200 ? -5.688 4.743 9.050 1.00 72.19 200 LEU A CA 1
ATOM 1466 C C . LEU A 1 200 ? -6.198 3.410 9.599 1.00 72.19 200 LEU A C 1
ATOM 1468 O O . LEU A 1 200 ? -6.074 3.128 10.792 1.00 72.19 200 LEU A O 1
ATOM 1472 N N . ALA A 1 201 ? -6.809 2.609 8.728 1.00 70.06 201 ALA A N 1
ATOM 1473 C CA . ALA A 1 201 ? -7.370 1.315 9.087 1.00 70.06 201 ALA A CA 1
ATOM 1474 C C . ALA A 1 201 ? -6.277 0.240 9.066 1.00 70.06 201 ALA A C 1
ATOM 1476 O O . ALA A 1 201 ? -5.999 -0.353 8.025 1.00 70.06 201 ALA A O 1
ATOM 1477 N N . ASP A 1 202 ? -5.679 -0.015 10.228 1.00 78.19 202 ASP A N 1
ATOM 1478 C CA . ASP A 1 202 ? -4.707 -1.090 10.399 1.00 78.19 202 ASP A CA 1
ATOM 1479 C C . ASP A 1 202 ? -5.372 -2.352 10.976 1.00 78.19 202 ASP A C 1
ATOM 1481 O O . ASP A 1 202 ? -6.173 -2.266 11.913 1.00 78.19 202 ASP A O 1
ATOM 1485 N N . PRO A 1 203 ? -5.028 -3.550 10.475 1.00 76.50 203 PRO A N 1
ATOM 1486 C CA . PRO A 1 203 ? -5.489 -4.793 11.072 1.00 76.50 203 PRO A CA 1
ATOM 1487 C C . PRO A 1 203 ? -4.769 -5.040 12.405 1.00 76.50 203 PRO A C 1
ATOM 1489 O O . PRO A 1 203 ? -3.546 -5.162 12.464 1.00 76.50 203 PRO A O 1
ATOM 1492 N N . HIS A 1 204 ? -5.536 -5.160 13.488 1.00 82.31 204 HIS A N 1
ATOM 1493 C CA . HIS A 1 204 ? -5.024 -5.509 14.813 1.00 82.31 204 HIS A CA 1
ATOM 1494 C C . HIS A 1 204 ? -5.399 -6.948 15.192 1.00 82.31 204 HIS A C 1
ATOM 1496 O O . HIS A 1 204 ? -6.427 -7.468 14.769 1.00 82.31 204 HIS A O 1
ATOM 1502 N N . VAL A 1 205 ? -4.579 -7.588 16.034 1.00 84.31 205 VAL A N 1
ATOM 1503 C CA . VAL A 1 205 ? -4.818 -8.968 16.517 1.00 84.31 205 VAL A CA 1
ATOM 1504 C C . VAL A 1 205 ? -6.016 -9.103 17.465 1.00 84.31 205 VAL A C 1
ATOM 1506 O O . VAL A 1 205 ? -6.456 -10.209 17.759 1.00 84.31 205 VAL A O 1
ATOM 1509 N N . LEU A 1 206 ? -6.519 -7.981 17.970 1.00 84.94 206 LEU A N 1
ATOM 1510 C CA . LEU A 1 206 ? -7.663 -7.885 18.865 1.00 84.94 206 LEU A CA 1
ATOM 1511 C C . L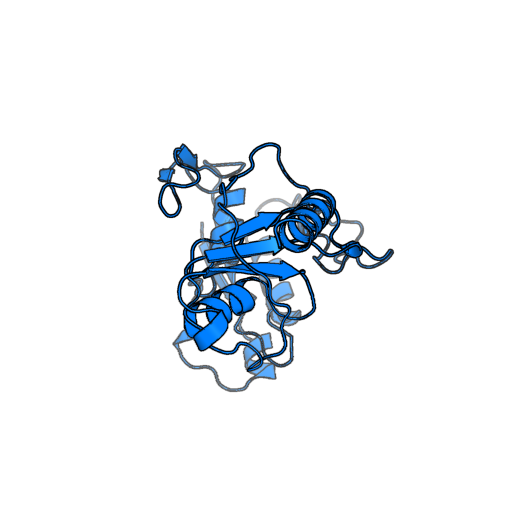EU A 1 206 ? -8.613 -6.802 18.327 1.00 84.94 206 LEU A C 1
ATOM 1513 O O . LEU A 1 206 ? -8.150 -5.926 17.591 1.00 84.94 206 LEU A O 1
ATOM 1517 N N . PRO A 1 207 ? -9.910 -6.824 18.689 1.00 83.62 207 PRO A N 1
ATOM 1518 C CA . PRO A 1 207 ? -10.869 -5.807 18.264 1.00 83.62 207 PRO A CA 1
ATOM 1519 C C . PRO A 1 207 ? -10.380 -4.396 18.601 1.00 83.62 207 PRO A C 1
ATOM 1521 O O . PRO A 1 207 ? -10.292 -4.029 19.774 1.00 83.62 207 PRO A O 1
ATOM 1524 N N . ALA A 1 208 ? -10.040 -3.617 17.576 1.00 82.69 208 ALA A N 1
ATOM 1525 C CA . ALA A 1 208 ? -9.440 -2.302 17.733 1.00 82.69 208 ALA A CA 1
ATOM 1526 C C . ALA A 1 208 ? -10.160 -1.246 16.893 1.00 82.69 208 ALA A C 1
ATOM 1528 O O . ALA A 1 208 ? -10.454 -1.488 15.725 1.00 82.69 208 ALA A O 1
ATOM 1529 N N . SER A 1 209 ? -10.417 -0.078 17.483 1.00 82.94 209 SER A N 1
ATOM 1530 C CA . SER A 1 209 ? -10.975 1.087 16.787 1.00 82.94 209 SER A CA 1
ATOM 1531 C C . SER A 1 209 ? -9.945 2.213 16.737 1.00 82.94 209 SER A C 1
ATOM 1533 O O . SER A 1 209 ? -9.286 2.467 17.744 1.00 82.94 209 SER A O 1
ATOM 1535 N N . HIS A 1 210 ? -9.792 2.875 15.591 1.00 83.69 210 HIS A N 1
ATOM 1536 C CA . HIS A 1 210 ? -8.902 4.026 15.427 1.00 83.69 210 HIS A CA 1
ATOM 1537 C C . HIS A 1 210 ? -9.745 5.301 15.342 1.00 83.69 210 HIS A C 1
ATOM 1539 O O . HIS A 1 210 ? -10.615 5.406 14.479 1.00 83.69 210 HIS A O 1
ATOM 1545 N N . VAL A 1 211 ? -9.510 6.244 16.252 1.00 84.19 211 VAL A N 1
ATOM 1546 C CA . VAL A 1 211 ? -10.265 7.492 16.381 1.00 84.19 211 VAL A CA 1
ATOM 1547 C C . VAL A 1 211 ? -9.362 8.706 16.183 1.00 84.19 211 VAL A C 1
ATOM 1549 O O . VAL A 1 211 ? -8.167 8.672 16.482 1.00 84.19 211 VAL A O 1
ATOM 1552 N N . ASN A 1 212 ? -9.956 9.793 15.694 1.00 83.88 212 ASN A N 1
ATOM 1553 C CA . ASN A 1 212 ? -9.276 11.076 15.534 1.00 83.88 212 ASN A CA 1
ATOM 1554 C C . ASN A 1 212 ? -8.864 11.677 16.898 1.00 83.88 212 ASN A C 1
ATOM 1556 O O . ASN A 1 212 ? -9.240 11.193 17.971 1.00 83.88 212 ASN A O 1
ATOM 1560 N N . PHE A 1 213 ? -8.099 12.769 16.856 1.00 82.00 213 PHE A N 1
ATOM 1561 C CA . PHE A 1 213 ? -7.635 13.447 18.065 1.00 82.00 213 PHE A CA 1
ATOM 1562 C C . PHE A 1 213 ? -8.795 13.997 18.920 1.00 82.00 213 PHE A C 1
ATOM 1564 O O . PHE A 1 213 ? -8.781 13.857 20.143 1.00 82.00 213 PHE A O 1
ATOM 1571 N N . THR A 1 214 ? -9.823 14.589 18.303 1.00 84.12 214 THR A N 1
ATOM 1572 C CA . THR A 1 214 ? -10.945 15.228 19.017 1.00 84.12 214 THR A CA 1
ATOM 1573 C C . THR A 1 214 ? -11.788 14.224 19.806 1.00 84.12 214 THR A C 1
ATOM 1575 O O . THR A 1 214 ? -12.070 14.435 20.987 1.00 84.12 214 THR A O 1
ATOM 1578 N N . ASP A 1 215 ? -12.119 13.096 19.186 1.00 83.50 215 ASP A N 1
ATOM 1579 C CA . ASP A 1 215 ? -12.864 11.992 19.786 1.00 83.50 215 ASP A CA 1
ATOM 1580 C C . ASP A 1 215 ? -11.993 11.267 20.811 1.00 83.50 215 ASP A C 1
ATOM 1582 O O . ASP A 1 215 ? -12.478 10.871 21.870 1.00 83.50 215 ASP A O 1
ATOM 1586 N N . GLY A 1 216 ? -10.686 11.167 20.551 1.00 80.31 216 GLY A N 1
ATOM 1587 C CA . GLY A 1 216 ? -9.698 10.710 21.520 1.00 80.31 216 GLY A CA 1
ATOM 1588 C C . GLY A 1 216 ? -9.756 11.510 22.821 1.00 80.31 216 GLY A C 1
ATOM 1589 O O . GLY A 1 216 ? -9.894 10.928 23.897 1.00 80.31 216 GLY A O 1
ATOM 1590 N N . VAL A 1 217 ? -9.720 12.844 22.742 1.00 81.56 217 VAL A N 1
ATOM 1591 C CA . VAL A 1 217 ? -9.828 13.734 23.914 1.00 81.56 217 VAL A CA 1
ATOM 1592 C C . VAL A 1 217 ? -11.165 13.550 24.634 1.00 81.56 217 VAL A C 1
ATOM 1594 O O . VAL A 1 217 ? -11.188 13.484 25.868 1.00 81.56 217 VAL A O 1
ATOM 1597 N N . ALA A 1 218 ? -12.269 13.413 23.896 1.00 83.81 218 ALA A N 1
ATOM 1598 C CA . ALA A 1 218 ? -13.587 13.155 24.473 1.00 83.81 218 ALA A CA 1
ATOM 1599 C C . ALA A 1 218 ? -13.624 11.814 25.226 1.00 83.81 218 ALA A C 1
ATOM 1601 O O . ALA A 1 218 ? -14.101 11.747 26.360 1.00 83.81 218 ALA A O 1
ATOM 1602 N N . ILE A 1 219 ? -13.037 10.766 24.648 1.00 79.88 219 ILE A N 1
ATOM 1603 C CA . ILE A 1 219 ? -12.892 9.446 25.264 1.00 79.88 219 ILE A CA 1
ATOM 1604 C C . ILE A 1 219 ? -12.034 9.525 26.529 1.00 79.88 219 ILE A C 1
ATOM 1606 O O . ILE A 1 219 ? -12.445 9.038 27.583 1.00 79.88 219 ILE A O 1
ATOM 1610 N N . PHE A 1 220 ? -10.867 10.171 26.475 1.00 75.00 220 PHE A N 1
ATOM 1611 C CA . PHE A 1 220 ? -10.013 10.333 27.654 1.00 75.00 220 PHE A CA 1
ATOM 1612 C C . PHE A 1 220 ? -10.721 11.110 28.764 1.00 75.00 220 PHE A C 1
ATOM 1614 O O . PHE A 1 220 ? -10.596 10.753 29.940 1.00 75.00 220 PHE A O 1
ATOM 1621 N N . SER A 1 221 ? -11.502 12.124 28.392 1.00 79.94 221 SER A N 1
ATOM 1622 C CA . SER A 1 221 ? -12.321 12.903 29.316 1.00 79.94 221 SER A CA 1
ATOM 1623 C C . SER A 1 221 ? -13.400 12.035 29.954 1.00 79.94 221 SER A C 1
ATOM 1625 O O . SER A 1 221 ? -13.490 12.011 31.179 1.00 79.94 221 SER A O 1
ATOM 1627 N N . TYR A 1 222 ? -14.147 11.256 29.169 1.00 79.19 222 TYR A N 1
ATOM 1628 C CA . TYR A 1 222 ? -15.165 10.331 29.671 1.00 79.19 222 TYR A CA 1
ATOM 1629 C C . TYR A 1 222 ? -14.582 9.359 30.701 1.00 79.19 222 TYR A C 1
ATOM 1631 O O . TYR A 1 222 ? -15.040 9.323 31.841 1.00 79.19 222 TYR A O 1
ATOM 1639 N N . VAL A 1 223 ? -13.485 8.672 30.365 1.00 72.81 223 VAL A N 1
ATOM 1640 C CA . VAL A 1 223 ? -12.854 7.704 31.279 1.00 72.81 223 VAL A CA 1
ATOM 1641 C C . VAL A 1 223 ? -12.260 8.387 32.525 1.00 72.81 223 VAL A C 1
ATOM 1643 O O . VAL A 1 223 ? -12.016 7.741 33.547 1.00 72.81 223 VAL A O 1
ATOM 1646 N N . ASN A 1 224 ? -11.983 9.693 32.478 1.00 68.81 224 ASN A N 1
ATOM 1647 C CA . ASN A 1 224 ? -11.552 10.442 33.656 1.00 68.81 224 ASN A CA 1
ATOM 1648 C C . ASN A 1 224 ? -12.705 10.864 34.575 1.00 68.81 224 ASN A C 1
ATOM 1650 O O . ASN A 1 224 ? -12.479 10.960 35.779 1.00 68.81 224 ASN A O 1
ATOM 1654 N N . HIS A 1 225 ? -13.901 11.077 34.024 1.00 70.44 225 HIS A N 1
ATOM 1655 C CA . HIS A 1 225 ? -15.068 11.563 34.762 1.00 70.44 225 HIS A CA 1
ATOM 1656 C C . HIS A 1 225 ? -15.976 10.448 35.291 1.00 70.44 225 HIS A C 1
ATOM 1658 O O . HIS A 1 225 ? -16.601 10.639 36.326 1.00 70.44 225 HIS A O 1
ATOM 1664 N N . THR A 1 226 ? -16.036 9.277 34.652 1.00 64.00 226 THR A N 1
ATOM 1665 C CA . THR A 1 226 ? -16.836 8.130 35.129 1.00 64.00 226 THR A CA 1
ATOM 1666 C C . THR A 1 226 ? -16.118 7.318 36.211 1.00 64.00 226 THR A C 1
ATOM 1668 O O . THR A 1 226 ? -16.038 6.092 36.130 1.00 64.00 226 THR A O 1
ATOM 1671 N N . ARG A 1 227 ? -15.515 8.017 37.175 1.00 52.34 227 ARG A N 1
ATOM 1672 C CA . ARG A 1 227 ? -14.735 7.431 38.264 1.00 52.34 227 ARG A CA 1
ATOM 1673 C C . ARG A 1 227 ? -15.613 6.998 39.429 1.00 52.34 227 ARG A C 1
ATOM 1675 O O . ARG A 1 227 ? -16.549 7.754 39.757 1.00 52.34 227 ARG A O 1
#

InterPro domains:
  IPR003137 PA domain [PF02225] (153-219)
  IPR036852 Peptidase S8/S53 domain superfamily [G3DSA:3.40.50.200] (1-99)
  IPR036852 Peptidase S8/S53 domain superfamily [SSF52743] (11-154)
  IPR045051 Subtilisin-like protease [PTHR10795] (1-98)
  IPR046450 PA domain superfamily [SSF52025] (155-216)

Radius of gyration: 21.84 Å; chains: 1; bounding box: 44×40×67 Å

Secondary structure (DSSP, 8-state):
-EEEE--HHHHHHH-SPPGGGSS---SSSHHHHHHHHHHPPPEEEEEETTEEEEEE--SSTTSPPEEEE-EEEEETTEEE-HHHHHHHHHHHHHT-SSS-PPEEEE--S--SSTT------TTEEEE-----S----------------TT---HHHHTT-EEEEE--SS-HHHHHHHHHHTT-SEEEEE--TTTTT-------SS-EEEE-HHHHHHHHHHHHH--

Sequence (227 aa):
MGARYFNKGYTAAVGPLNSSFNTPRDTEGHGSHTLSTAGGNFVPRANVFGYGNGTVKGGSPKAQVATYKVCWTPIAGNECFHADILAGFDMAIHGSVDHGIAFICSASNSGPVDGTVANLAQWQIVVGARTMDRQFPLYAVLGNKMYFKAGSLDPRKVKGKILVFLQGDNARVNKGQQAALAGAVGMILANDVPSGSEILADPHVLPASHVNFTDGVAIFSYVNHTR

pLDDT: mean 79.61, std 13.66, range [32.03, 95.12]

Foldseek 3Di:
DEFEEFCPLVCVVPPDDDCVRRDSDDPPCPQVVVQQQAAAAWDAQDADVNHPGGTGGHPHPPDDDYYYHQFDDDDPNGGGGPVSVVVSVVVVCVVDPDPDDAAEEEQDPPDDDPPSGPDPDPRHHYDYDDDDPDDDFDDDDADDEDEDDPPPQQLVVAAAHEYEYEDDDDDPQVVLVSSVVSRHQHYEYEYDPRCAQPFDDDDHPHHYGYGGNVVSVVNVVVNVPVD

Organism: NCBI:txid165716